Protein AF-0000000068169028 (afdb_homodimer)

Structure (mmCIF, N/CA/C/O backbone):
data_AF-0000000068169028-model_v1
#
loop_
_entity.id
_entity.type
_entity.pdbx_description
1 polymer 'Cytidylate kinase'
#
loop_
_atom_site.group_PDB
_atom_site.id
_atom_site.type_symbol
_atom_site.label_atom_id
_atom_site.label_alt_id
_atom_site.label_comp_id
_atom_site.label_asym_id
_atom_site.label_entity_id
_atom_site.label_seq_id
_atom_site.pdbx_PDB_ins_code
_atom_site.Cartn_x
_atom_site.Cartn_y
_atom_site.Cartn_z
_atom_site.occupancy
_atom_site.B_iso_or_equiv
_atom_site.auth_seq_id
_atom_site.auth_comp_id
_atom_site.auth_asym_id
_atom_site.auth_atom_id
_atom_site.pdbx_PDB_model_num
ATOM 1 N N . MET A 1 1 ? 13.867 -6.129 -17.109 1 93.88 1 MET A N 1
ATOM 2 C CA . MET A 1 1 ? 12.695 -5.684 -16.375 1 93.88 1 MET A CA 1
ATOM 3 C C . MET A 1 1 ? 12.055 -6.844 -15.617 1 93.88 1 MET A C 1
ATOM 5 O O . MET A 1 1 ? 11.82 -7.91 -16.188 1 93.88 1 MET A O 1
ATOM 9 N N . ILE A 1 2 ? 11.922 -6.664 -14.281 1 97.81 2 ILE A N 1
ATOM 10 C CA . ILE A 1 2 ? 11.242 -7.652 -13.445 1 97.81 2 ILE A CA 1
ATOM 11 C C . ILE A 1 2 ? 10.039 -7.012 -12.766 1 97.81 2 ILE A C 1
ATOM 13 O O . ILE A 1 2 ? 10.188 -6.129 -11.914 1 97.81 2 ILE A O 1
ATOM 17 N N . LEU A 1 3 ? 8.859 -7.461 -13.172 1 98.19 3 LEU A N 1
ATOM 18 C CA . LEU A 1 3 ? 7.629 -6.992 -12.539 1 98.19 3 LEU A CA 1
ATOM 19 C C . LEU A 1 3 ? 7.086 -8.031 -11.57 1 98.19 3 LEU A C 1
ATOM 21 O O . LEU A 1 3 ? 6.973 -9.211 -11.914 1 98.19 3 LEU A O 1
ATOM 25 N N . VAL A 1 4 ? 6.785 -7.57 -10.406 1 98.56 4 VAL A N 1
ATOM 26 C CA . VAL A 1 4 ? 6.23 -8.461 -9.391 1 98.56 4 VAL A CA 1
ATOM 27 C C . VAL A 1 4 ? 4.789 -8.07 -9.086 1 98.56 4 VAL A C 1
ATOM 29 O O . VAL A 1 4 ? 4.48 -6.887 -8.938 1 98.56 4 VAL A O 1
ATOM 32 N N . VAL A 1 5 ? 3.916 -9.039 -9.062 1 98.62 5 VAL A N 1
ATOM 33 C CA . VAL A 1 5 ? 2.533 -8.852 -8.641 1 98.62 5 VAL A CA 1
ATOM 34 C C . VAL A 1 5 ? 2.203 -9.82 -7.512 1 98.62 5 VAL A C 1
ATOM 36 O O . VAL A 1 5 ? 2.188 -11.039 -7.719 1 98.62 5 VAL A O 1
ATOM 39 N N . SER A 1 6 ? 2.006 -9.305 -6.344 1 98.06 6 SER A N 1
ATOM 40 C CA . SER A 1 6 ? 1.681 -10.102 -5.164 1 98.06 6 SER A CA 1
ATOM 41 C C . SER A 1 6 ? 0.329 -9.703 -4.582 1 98.06 6 SER A C 1
ATOM 43 O O . SER A 1 6 ? -0.325 -8.789 -5.09 1 98.06 6 SER A O 1
ATOM 45 N N . GLY A 1 7 ? -0.112 -10.43 -3.51 1 97.19 7 GLY A N 1
ATOM 46 C CA . GLY A 1 7 ? -1.395 -10.18 -2.869 1 97.19 7 GLY A CA 1
ATOM 47 C C . GLY A 1 7 ? -2.092 -11.453 -2.426 1 97.19 7 GLY A C 1
ATOM 48 O O . GLY A 1 7 ? -1.66 -12.555 -2.77 1 97.19 7 GLY A O 1
ATOM 49 N N . PRO A 1 8 ? -3.145 -11.289 -1.709 1 96.69 8 PRO A N 1
ATOM 50 C CA . PRO A 1 8 ? -3.883 -12.461 -1.231 1 96.69 8 PRO A CA 1
ATOM 51 C C . PRO A 1 8 ? -4.758 -13.094 -2.314 1 96.69 8 PRO A C 1
ATOM 53 O O . PRO A 1 8 ? -4.93 -12.508 -3.389 1 96.69 8 PRO A O 1
ATOM 56 N N . SER A 1 9 ? -5.234 -14.281 -1.966 1 94.5 9 SER A N 1
ATOM 57 C CA . SER A 1 9 ? -6.121 -14.984 -2.889 1 94.5 9 SER A CA 1
ATOM 58 C C . SER A 1 9 ? -7.383 -14.172 -3.162 1 94.5 9 SER A C 1
ATOM 60 O O . SER A 1 9 ? -7.941 -13.562 -2.252 1 94.5 9 SER A O 1
ATOM 62 N N . GLY A 1 10 ? -7.754 -14.125 -4.371 1 95.56 10 GLY A N 1
ATOM 63 C CA . GLY A 1 10 ? -9 -13.477 -4.734 1 95.56 10 GLY A CA 1
ATOM 64 C C . GLY A 1 10 ? -8.836 -11.992 -5.02 1 95.56 10 GLY A C 1
ATOM 65 O O . GLY A 1 10 ? -9.812 -11.305 -5.316 1 95.56 10 GLY A O 1
ATOM 66 N N . SER A 1 11 ? -7.609 -11.477 -4.996 1 97.12 11 SER A N 1
ATOM 67 C CA . SER A 1 11 ? -7.379 -10.039 -5.172 1 97.12 11 SER A CA 1
ATOM 68 C C . SER A 1 11 ? -7.277 -9.68 -6.648 1 97.12 11 SER A C 1
ATOM 70 O O . SER A 1 11 ? -7.328 -8.5 -7.004 1 97.12 11 SER A O 1
ATOM 72 N N . GLY A 1 12 ? -7.02 -10.633 -7.516 1 95.31 12 GLY A N 1
ATOM 73 C CA . GLY A 1 12 ? -6.926 -10.383 -8.945 1 95.31 12 GLY A CA 1
ATOM 74 C C . GLY A 1 12 ? -5.5 -10.367 -9.461 1 95.31 12 GLY A C 1
ATOM 75 O O . GLY A 1 12 ? -5.25 -9.992 -10.609 1 95.31 12 GLY A O 1
ATOM 76 N N . LYS A 1 13 ? -4.574 -10.789 -8.664 1 96.5 13 LYS A N 1
ATOM 77 C CA . LYS A 1 13 ? -3.168 -10.664 -9.039 1 96.5 13 LYS A CA 1
ATOM 78 C C . LYS A 1 13 ? -2.852 -11.516 -10.266 1 96.5 13 LYS A C 1
ATOM 80 O O . LYS A 1 13 ? -2.119 -11.086 -11.156 1 96.5 13 LYS A O 1
ATOM 85 N N . THR A 1 14 ? -3.4 -12.805 -10.367 1 95.06 14 THR A N 1
ATOM 86 C CA . THR A 1 14 ? -3.109 -13.664 -11.516 1 95.06 14 THR A CA 1
ATOM 87 C C . THR A 1 14 ? -3.643 -13.047 -12.805 1 95.06 14 THR A C 1
ATOM 89 O O . THR A 1 14 ? -2.938 -13 -13.812 1 95.06 14 THR A O 1
ATOM 92 N N . THR A 1 15 ? -4.867 -12.57 -12.797 1 94.38 15 THR A N 1
ATOM 93 C CA . THR A 1 15 ? -5.488 -11.93 -13.953 1 94.38 15 THR A CA 1
ATOM 94 C C . THR A 1 15 ? -4.68 -10.711 -14.398 1 94.38 15 THR A C 1
ATOM 96 O O . THR A 1 15 ? -4.352 -10.578 -15.578 1 94.38 15 THR A O 1
ATOM 99 N N . VAL A 1 16 ? -4.324 -9.883 -13.492 1 97.5 16 VAL A N 1
ATOM 100 C CA . VAL A 1 16 ? -3.598 -8.648 -13.781 1 97.5 16 VAL A CA 1
ATOM 101 C C . VAL A 1 16 ? -2.199 -8.984 -14.289 1 97.5 16 VAL A C 1
ATOM 103 O O . VAL A 1 16 ? -1.739 -8.406 -15.281 1 97.5 16 VAL A O 1
ATOM 106 N N . ALA A 1 17 ? -1.506 -9.914 -13.656 1 98.12 17 ALA A N 1
ATOM 107 C CA . ALA A 1 17 ? -0.147 -10.297 -14.039 1 98.12 17 ALA A CA 1
ATOM 108 C C . ALA A 1 17 ? -0.106 -10.82 -15.469 1 98.12 17 ALA A C 1
ATOM 110 O O . ALA A 1 17 ? 0.782 -10.461 -16.25 1 98.12 17 ALA A O 1
ATOM 111 N N . LYS A 1 18 ? -1.05 -11.656 -15.805 1 97.5 18 LYS A N 1
ATOM 112 C CA . LYS A 1 18 ? -1.136 -12.18 -17.156 1 97.5 18 LYS A CA 1
ATOM 113 C C . LYS A 1 18 ? -1.354 -11.055 -18.172 1 97.5 18 LYS A C 1
ATOM 115 O O . LYS A 1 18 ? -0.709 -11.023 -19.219 1 97.5 18 LYS A O 1
ATOM 120 N N . SER A 1 19 ? -2.262 -10.18 -17.859 1 97.81 19 SER A N 1
ATOM 121 C CA . SER A 1 19 ? -2.551 -9.055 -18.75 1 97.81 19 SER A CA 1
ATOM 122 C C . SER A 1 19 ? -1.316 -8.18 -18.953 1 97.81 19 SER A C 1
ATOM 124 O O . SER A 1 19 ? -1.047 -7.734 -20.062 1 97.81 19 SER A O 1
ATOM 126 N N . LEU A 1 20 ? -0.565 -7.953 -17.906 1 97.69 20 LEU A N 1
ATOM 127 C CA . LEU A 1 20 ? 0.657 -7.164 -18 1 97.69 20 LEU A CA 1
ATOM 128 C C . LEU A 1 20 ? 1.685 -7.855 -18.875 1 97.69 20 LEU A C 1
ATOM 130 O O . LEU A 1 20 ? 2.367 -7.199 -19.672 1 97.69 20 LEU A O 1
ATOM 134 N N . SER A 1 21 ? 1.808 -9.188 -18.656 1 98 21 SER A N 1
ATOM 135 C CA . SER A 1 21 ? 2.727 -9.977 -19.469 1 98 21 SER A CA 1
ATOM 136 C C . SER A 1 21 ? 2.422 -9.812 -20.953 1 98 21 SER A C 1
ATOM 138 O O . SER A 1 21 ? 3.328 -9.578 -21.766 1 98 21 SER A O 1
ATOM 140 N N . VAL A 1 22 ? 1.164 -9.891 -21.328 1 97.62 22 VAL A N 1
ATOM 141 C CA . VAL A 1 22 ? 0.73 -9.773 -22.719 1 97.62 22 VAL A CA 1
ATOM 142 C C . VAL A 1 22 ? 0.97 -8.344 -23.219 1 97.62 22 VAL A C 1
ATOM 144 O O . VAL A 1 22 ? 1.565 -8.148 -24.281 1 97.62 22 VAL A O 1
ATOM 147 N N . LYS A 1 23 ? 0.641 -7.387 -22.484 1 95.44 23 LYS A N 1
ATOM 148 C CA . LYS A 1 23 ? 0.718 -5.977 -22.859 1 95.44 23 LYS A CA 1
ATOM 149 C C . LYS A 1 23 ? 2.162 -5.559 -23.125 1 95.44 23 LYS A C 1
ATOM 151 O O . LYS A 1 23 ? 2.434 -4.816 -24.078 1 95.44 23 LYS A O 1
ATOM 156 N N . TYR A 1 24 ? 3.059 -6.078 -22.344 1 96.19 24 TYR A N 1
ATOM 157 C CA . TYR A 1 24 ? 4.43 -5.586 -22.422 1 96.19 24 TYR A CA 1
ATOM 158 C C . TYR A 1 24 ? 5.348 -6.617 -23.078 1 96.19 24 TYR A C 1
ATOM 160 O O . TYR A 1 24 ? 6.559 -6.402 -23.172 1 96.19 24 TYR A O 1
ATOM 168 N N . GLY A 1 25 ? 4.785 -7.699 -23.5 1 97 25 GLY A N 1
ATOM 169 C CA . GLY A 1 25 ? 5.574 -8.742 -24.141 1 97 25 GLY A CA 1
ATOM 170 C C . GLY A 1 25 ? 6.582 -9.391 -23.203 1 97 25 GLY A C 1
ATOM 171 O O . GLY A 1 25 ? 7.734 -9.594 -23.578 1 97 25 GLY A O 1
ATOM 172 N N . LEU A 1 26 ? 6.219 -9.656 -22 1 98 26 LEU A N 1
ATOM 173 C CA . LEU A 1 26 ? 7.078 -10.242 -20.969 1 98 26 LEU A CA 1
ATOM 174 C C . LEU A 1 26 ? 6.715 -11.711 -20.734 1 98 26 LEU A C 1
ATOM 176 O O . LEU A 1 26 ? 5.562 -12.102 -20.922 1 98 26 LEU A O 1
ATOM 180 N N . ARG A 1 27 ? 7.699 -12.469 -20.266 1 98.31 27 ARG A N 1
ATOM 181 C CA . ARG A 1 27 ? 7.383 -13.812 -19.781 1 98.31 27 ARG A CA 1
ATOM 182 C C . ARG A 1 27 ? 6.508 -13.75 -18.531 1 98.31 27 ARG A C 1
ATOM 184 O O . ARG A 1 27 ? 6.504 -12.742 -17.828 1 98.31 27 ARG A O 1
ATOM 191 N N . PHE A 1 28 ? 5.758 -14.812 -18.484 1 98.38 28 PHE A N 1
ATOM 192 C CA . PHE A 1 28 ? 4.855 -14.875 -17.344 1 98.38 28 PHE A CA 1
ATOM 193 C C . PHE A 1 28 ? 5.18 -16.078 -16.469 1 98.38 28 PHE A C 1
ATOM 195 O O . PHE A 1 28 ? 5.258 -17.219 -16.969 1 98.38 28 PHE A O 1
ATOM 202 N N . VAL A 1 29 ? 5.41 -15.828 -15.141 1 98.06 29 VAL A N 1
ATOM 203 C CA . VAL A 1 29 ? 5.641 -16.875 -14.156 1 98.06 29 VAL A CA 1
ATOM 204 C C . VAL A 1 29 ? 4.68 -16.703 -12.984 1 98.06 29 VAL A C 1
ATOM 206 O O . VAL A 1 29 ? 4.586 -15.625 -12.398 1 98.06 29 VAL A O 1
ATOM 209 N N . SER A 1 30 ? 3.998 -17.766 -12.68 1 97.81 30 SER A N 1
ATOM 210 C CA . SER A 1 30 ? 3.043 -17.734 -11.578 1 97.81 30 SER A CA 1
ATOM 211 C C . SER A 1 30 ? 3.395 -18.781 -10.508 1 97.81 30 SER A C 1
ATOM 213 O O . SER A 1 30 ? 3.238 -19.984 -10.727 1 97.81 30 SER A O 1
ATOM 215 N N . GLY A 1 31 ? 3.854 -18.297 -9.344 1 96.69 31 GLY A N 1
ATOM 216 C CA . GLY A 1 31 ? 4.07 -19.203 -8.234 1 96.69 31 GLY A CA 1
ATOM 217 C C . GLY A 1 31 ? 2.811 -19.938 -7.809 1 96.69 31 GLY A C 1
ATOM 218 O O . GLY A 1 31 ? 2.865 -21.109 -7.422 1 96.69 31 GLY A O 1
ATOM 219 N N . GLY A 1 32 ? 1.666 -19.25 -7.891 1 94.12 32 GLY A N 1
ATOM 220 C CA . GLY A 1 32 ? 0.393 -19.891 -7.59 1 94.12 32 GLY A CA 1
ATOM 221 C C . GLY A 1 32 ? 0.076 -21.062 -8.508 1 94.12 32 GLY A C 1
ATOM 222 O O . GLY A 1 32 ? -0.402 -22.094 -8.055 1 94.12 32 GLY A O 1
ATOM 223 N N . GLN A 1 33 ? 0.324 -20.859 -9.75 1 93.38 33 GLN A N 1
ATOM 224 C CA . GLN A 1 33 ? 0.073 -21.922 -10.711 1 93.38 33 GLN A CA 1
ATOM 225 C C . GLN A 1 33 ? 1.01 -23.109 -10.484 1 93.38 33 GLN A C 1
ATOM 227 O O . GLN A 1 33 ? 0.587 -24.266 -10.555 1 93.38 33 GLN A O 1
ATOM 232 N N . ILE A 1 34 ? 2.23 -22.828 -10.25 1 95.06 34 ILE A N 1
ATOM 233 C CA . ILE A 1 34 ? 3.201 -23.875 -9.977 1 95.06 34 ILE A CA 1
ATOM 234 C C . ILE A 1 34 ? 2.756 -24.688 -8.766 1 95.06 34 ILE A C 1
ATOM 236 O O . ILE A 1 34 ? 2.822 -25.922 -8.773 1 95.06 34 ILE A O 1
ATOM 240 N N . PHE A 1 35 ? 2.328 -24.031 -7.746 1 95.12 35 PHE A N 1
ATOM 241 C CA . PHE A 1 35 ? 1.847 -24.688 -6.531 1 95.12 35 PHE A CA 1
ATOM 242 C C . PHE A 1 35 ? 0.65 -25.578 -6.832 1 95.12 35 PHE A C 1
ATOM 244 O O . PHE A 1 35 ? 0.575 -26.703 -6.348 1 95.12 35 PHE A O 1
ATOM 251 N N . ARG A 1 36 ? -0.276 -25.078 -7.613 1 92.38 36 ARG A N 1
ATOM 252 C CA . ARG A 1 36 ? -1.466 -25.844 -7.984 1 92.38 36 ARG A CA 1
ATOM 253 C C . ARG A 1 36 ? -1.096 -27.062 -8.805 1 92.38 36 ARG A C 1
ATOM 255 O O . ARG A 1 36 ? -1.68 -28.141 -8.625 1 92.38 36 ARG A O 1
ATOM 262 N N . GLU A 1 37 ? -0.204 -26.875 -9.719 1 94.12 37 GLU A N 1
ATOM 263 C CA . GLU A 1 37 ? 0.253 -27.984 -10.531 1 94.12 37 GLU A CA 1
ATOM 264 C C . GLU A 1 37 ? 0.906 -29.062 -9.672 1 94.12 37 GLU A C 1
ATOM 266 O O . GLU A 1 37 ? 0.714 -30.266 -9.914 1 94.12 37 GLU A O 1
ATOM 271 N N . LYS A 1 38 ? 1.642 -28.625 -8.773 1 94.38 38 LYS A N 1
ATOM 272 C CA . LYS A 1 38 ? 2.273 -29.562 -7.859 1 94.38 38 LYS A CA 1
ATOM 273 C C . LYS A 1 38 ? 1.229 -30.328 -7.055 1 94.38 38 LYS A C 1
ATOM 275 O O . LYS A 1 38 ? 1.339 -31.547 -6.891 1 94.38 38 LYS A O 1
ATOM 280 N N . ALA A 1 39 ? 0.279 -29.609 -6.508 1 94.88 39 ALA A N 1
ATOM 281 C CA . ALA A 1 39 ? -0.811 -30.25 -5.781 1 94.88 39 ALA A CA 1
ATOM 282 C C . ALA A 1 39 ? -1.477 -31.328 -6.633 1 94.88 39 ALA A C 1
ATOM 284 O O . ALA A 1 39 ? -1.687 -32.469 -6.172 1 94.88 39 ALA A O 1
ATOM 285 N N . SER A 1 40 ? -1.766 -30.984 -7.867 1 94.81 40 SER A N 1
ATOM 286 C CA . SER A 1 40 ? -2.404 -31.922 -8.797 1 94.81 40 SER A CA 1
ATOM 287 C C . SER A 1 40 ? -1.526 -33.125 -9.055 1 94.81 40 SER A C 1
ATOM 289 O O . SER A 1 40 ? -2.01 -34.281 -9.047 1 94.81 40 SER A O 1
ATOM 291 N N . SER A 1 41 ? -0.286 -32.938 -9.297 1 95.19 41 SER A N 1
ATOM 292 C CA . SER A 1 41 ? 0.645 -34 -9.602 1 95.19 41 SER A CA 1
ATOM 293 C C . SER A 1 41 ? 0.772 -34.969 -8.438 1 95.19 41 SER A C 1
ATOM 295 O O . SER A 1 41 ? 1.041 -36.156 -8.633 1 95.19 41 SER A O 1
ATOM 297 N N . MET A 1 42 ? 0.517 -34.5 -7.246 1 94.56 42 MET A N 1
ATOM 298 C CA . MET A 1 42 ? 0.625 -35.312 -6.043 1 94.56 42 MET A CA 1
ATOM 299 C C . MET A 1 42 ? -0.73 -35.906 -5.66 1 94.56 42 MET A C 1
ATOM 301 O O . MET A 1 42 ? -0.848 -36.594 -4.648 1 94.56 42 MET A O 1
ATOM 305 N N . GLY A 1 43 ? -1.702 -35.562 -6.391 1 94.94 43 GLY A N 1
ATOM 306 C CA . GLY A 1 43 ? -3.049 -36.031 -6.125 1 94.94 43 GLY A CA 1
ATOM 307 C C . GLY A 1 43 ? -3.67 -35.406 -4.887 1 94.94 43 GLY A C 1
ATOM 308 O O . GLY A 1 43 ? -4.461 -36.062 -4.195 1 94.94 43 GLY A O 1
ATOM 309 N N . MET A 1 44 ? -3.264 -34.25 -4.555 1 95 44 MET A N 1
ATOM 310 C CA . MET A 1 44 ? -3.758 -33.531 -3.381 1 95 44 MET A CA 1
ATOM 311 C C . MET A 1 44 ? -4.562 -32.312 -3.787 1 95 44 MET A C 1
ATOM 313 O O . MET A 1 44 ? -4.375 -31.766 -4.883 1 95 44 MET A O 1
ATOM 317 N N . ASP A 1 45 ? -5.488 -31.984 -2.875 1 93.06 45 ASP A N 1
ATOM 318 C CA . ASP A 1 45 ? -6.109 -30.672 -3.082 1 93.06 45 ASP A CA 1
ATOM 319 C C . ASP A 1 45 ? -5.23 -29.562 -2.537 1 93.06 45 ASP A C 1
ATOM 321 O O . ASP A 1 45 ? -4.234 -29.812 -1.857 1 93.06 45 ASP A O 1
ATOM 325 N N . LEU A 1 46 ? -5.609 -28.359 -2.861 1 92.25 46 LEU A N 1
ATOM 326 C CA . LEU A 1 46 ? -4.809 -27.188 -2.547 1 92.25 46 LEU A CA 1
ATOM 327 C C . LEU A 1 46 ? -4.613 -27.047 -1.04 1 92.25 46 LEU A C 1
ATOM 329 O O . LEU A 1 46 ? -3.508 -26.75 -0.578 1 92.25 46 LEU A O 1
ATOM 333 N N . LEU A 1 47 ? -5.613 -27.188 -0.272 1 93.56 47 LEU A N 1
ATOM 334 C CA . LEU A 1 47 ? -5.547 -27.047 1.178 1 93.56 47 LEU A CA 1
ATOM 335 C C . LEU A 1 47 ? -4.617 -28.094 1.789 1 93.56 47 LEU A C 1
ATOM 337 O O . LEU A 1 47 ? -3.838 -27.781 2.693 1 93.56 47 LEU A O 1
ATOM 341 N N . SER A 1 48 ? -4.766 -29.297 1.308 1 95.88 48 SER A N 1
ATOM 342 C CA . SER A 1 48 ? -3.914 -30.375 1.804 1 95.88 48 SER A CA 1
ATOM 343 C C . SER A 1 48 ? -2.443 -30.094 1.528 1 95.88 48 SER A C 1
ATOM 345 O O . SER A 1 48 ? -1.589 -30.312 2.389 1 95.88 48 SER A O 1
ATOM 347 N N . LEU A 1 49 ? -2.17 -29.641 0.349 1 96.25 49 LEU A N 1
ATOM 348 C CA . LEU A 1 49 ? -0.78 -29.328 0.036 1 96.25 49 LEU A CA 1
ATOM 349 C C . LEU A 1 49 ? -0.266 -28.188 0.913 1 96.25 49 LEU A C 1
ATOM 351 O O . LEU A 1 49 ? 0.899 -28.188 1.314 1 96.25 49 LEU A O 1
ATOM 355 N N . ASN A 1 50 ? -1.059 -27.188 1.145 1 95.75 50 ASN A N 1
ATOM 356 C CA . ASN A 1 50 ? -0.68 -26.094 2.043 1 95.75 50 ASN A CA 1
ATOM 357 C C . ASN A 1 50 ? -0.287 -26.625 3.422 1 95.75 50 ASN A C 1
ATOM 359 O O . ASN A 1 50 ? 0.723 -26.203 3.986 1 95.75 50 ASN A O 1
ATOM 363 N N . LYS A 1 51 ? -1.044 -27.516 3.873 1 95.94 51 LYS A N 1
ATOM 364 C CA . LYS A 1 51 ? -0.762 -28.094 5.184 1 95.94 51 LYS A CA 1
ATOM 365 C C . LYS A 1 51 ? 0.547 -28.875 5.164 1 95.94 51 LYS A C 1
ATOM 367 O O . LYS A 1 51 ? 1.323 -28.828 6.121 1 95.94 51 LYS A O 1
ATOM 372 N N . GLU A 1 52 ? 0.715 -29.594 4.129 1 96.56 52 GLU A N 1
ATOM 373 C CA . GLU A 1 52 ? 1.972 -30.312 3.977 1 96.56 52 GLU A CA 1
ATOM 374 C C . GLU A 1 52 ? 3.16 -29.359 3.922 1 96.56 52 GLU A C 1
ATOM 376 O O . GLU A 1 52 ? 4.223 -29.656 4.469 1 96.56 52 GLU A O 1
ATOM 381 N N . ALA A 1 53 ? 2.979 -28.266 3.246 1 96.44 53 ALA A N 1
ATOM 382 C CA . ALA A 1 53 ? 4.035 -27.281 3.078 1 96.44 53 ALA A CA 1
ATOM 383 C C . ALA A 1 53 ? 4.414 -26.656 4.414 1 96.44 53 ALA A C 1
ATOM 385 O O . ALA A 1 53 ? 5.52 -26.125 4.57 1 96.44 53 ALA A O 1
ATOM 386 N N . GLU A 1 54 ? 3.523 -26.641 5.371 1 97 54 GLU A N 1
ATOM 387 C CA . GLU A 1 54 ? 3.832 -26.156 6.715 1 97 54 GLU A CA 1
ATOM 388 C C . GLU A 1 54 ? 4.91 -27 7.375 1 97 54 GLU A C 1
ATOM 390 O O . GLU A 1 54 ? 5.676 -26.5 8.203 1 97 54 GLU A O 1
ATOM 395 N N . LYS A 1 55 ? 4.938 -28.234 6.953 1 96.62 55 LYS A N 1
ATOM 396 C CA . LYS A 1 55 ? 5.84 -29.203 7.586 1 96.62 55 LYS A CA 1
ATOM 397 C C . LYS A 1 55 ? 7.102 -29.406 6.754 1 96.62 55 LYS A C 1
ATOM 399 O O . LYS A 1 55 ? 8.141 -29.812 7.281 1 96.62 55 LYS A O 1
ATOM 404 N N . ASP A 1 56 ? 7.008 -29.188 5.52 1 96.5 56 ASP A N 1
ATOM 405 C CA . ASP A 1 56 ? 8.094 -29.469 4.586 1 96.5 56 ASP A CA 1
ATOM 406 C C . ASP A 1 56 ? 8.438 -28.234 3.76 1 96.5 56 ASP A C 1
ATOM 408 O O . ASP A 1 56 ? 7.816 -27.984 2.723 1 96.5 56 ASP A O 1
ATOM 412 N N . PHE A 1 57 ? 9.492 -27.625 4.055 1 96.75 57 PHE A N 1
ATOM 413 C CA . PHE A 1 57 ? 9.914 -26.391 3.404 1 96.75 57 PHE A CA 1
ATOM 414 C C . PHE A 1 57 ? 10.305 -26.656 1.955 1 96.75 57 PHE A C 1
ATOM 416 O O . PHE A 1 57 ? 10.312 -25.734 1.134 1 96.75 57 PHE A O 1
ATOM 423 N N . ASP A 1 58 ? 10.641 -27.812 1.621 1 95.81 58 ASP A N 1
ATOM 424 C CA . ASP A 1 58 ? 11.086 -28.141 0.274 1 95.81 58 ASP A CA 1
ATOM 425 C C . ASP A 1 58 ? 10.016 -27.812 -0.761 1 95.81 58 ASP A C 1
ATOM 427 O O . ASP A 1 58 ? 10.328 -27.484 -1.905 1 95.81 58 ASP A O 1
ATOM 431 N N . ILE A 1 59 ? 8.812 -27.891 -0.372 1 94.56 59 ILE A N 1
ATOM 432 C CA . ILE A 1 59 ? 7.707 -27.594 -1.273 1 94.56 59 ILE A CA 1
ATOM 433 C C . ILE A 1 59 ? 7.77 -26.125 -1.712 1 94.56 59 ILE A C 1
ATOM 435 O O . ILE A 1 59 ? 7.703 -25.828 -2.906 1 94.56 59 ILE A O 1
ATOM 439 N N . ASP A 1 60 ? 7.957 -25.219 -0.758 1 96.31 60 ASP A N 1
ATOM 440 C CA . ASP A 1 60 ? 8.062 -23.797 -1.075 1 96.31 60 ASP A CA 1
ATOM 441 C C . ASP A 1 60 ? 9.398 -23.484 -1.756 1 96.31 60 ASP A C 1
ATOM 443 O O . ASP A 1 60 ? 9.461 -22.641 -2.646 1 96.31 60 ASP A O 1
ATOM 447 N N . LYS A 1 61 ? 10.383 -24.172 -1.354 1 96.38 61 LYS A N 1
ATOM 448 C CA . LYS A 1 61 ? 11.734 -23.953 -1.867 1 96.38 61 LYS A CA 1
ATOM 449 C C . LYS A 1 61 ? 11.789 -24.172 -3.377 1 96.38 61 LYS A C 1
ATOM 451 O O . LYS A 1 61 ? 12.492 -23.453 -4.086 1 96.38 61 LYS A O 1
ATOM 456 N N . VAL A 1 62 ? 11.188 -25.156 -3.848 1 94.38 62 VAL A N 1
ATOM 457 C CA . VAL A 1 62 ? 11.164 -25.453 -5.277 1 94.38 62 VAL A CA 1
ATOM 458 C C . VAL A 1 62 ? 10.531 -24.297 -6.039 1 94.38 62 VAL A C 1
ATOM 460 O O . VAL A 1 62 ? 11.031 -23.891 -7.094 1 94.38 62 VAL A O 1
ATOM 463 N N . ILE A 1 63 ? 9.469 -23.781 -5.523 1 95.31 63 ILE A N 1
ATOM 464 C CA . ILE A 1 63 ? 8.781 -22.656 -6.148 1 95.31 63 ILE A CA 1
ATOM 465 C C . ILE A 1 63 ? 9.672 -21.422 -6.121 1 95.31 63 ILE A C 1
ATOM 467 O O . ILE A 1 63 ? 9.828 -20.734 -7.133 1 95.31 63 ILE A O 1
ATOM 471 N N . ASP A 1 64 ? 10.312 -21.156 -4.953 1 96.94 64 ASP A N 1
ATOM 472 C CA . ASP A 1 64 ? 11.234 -20.047 -4.809 1 96.94 64 ASP A CA 1
ATOM 473 C C . ASP A 1 64 ? 12.352 -20.109 -5.844 1 96.94 64 ASP A C 1
ATOM 475 O O . ASP A 1 64 ? 12.695 -19.109 -6.465 1 96.94 64 ASP A O 1
ATOM 479 N N . LYS A 1 65 ? 12.875 -21.281 -5.977 1 96.75 65 LYS A N 1
ATOM 480 C CA . LYS A 1 65 ? 13.969 -21.469 -6.922 1 96.75 65 LYS A CA 1
ATOM 481 C C . LYS A 1 65 ? 13.531 -21.141 -8.344 1 96.75 65 LYS A C 1
ATOM 483 O O . LYS A 1 65 ? 14.273 -20.5 -9.102 1 96.75 65 LYS A O 1
ATOM 488 N N . GLU A 1 66 ? 12.375 -21.578 -8.68 1 95.88 66 GLU A N 1
ATOM 489 C CA . GLU A 1 66 ? 11.852 -21.281 -10.008 1 95.88 66 GLU A CA 1
ATOM 490 C C . GLU A 1 66 ? 11.68 -19.781 -10.203 1 95.88 66 GLU A C 1
ATOM 492 O O . GLU A 1 66 ? 12.07 -19.234 -11.234 1 95.88 66 GLU A O 1
ATOM 497 N N . ILE A 1 67 ? 11.133 -19.109 -9.242 1 96.94 67 ILE A N 1
ATOM 498 C CA . ILE A 1 67 ? 10.922 -17.672 -9.289 1 96.94 67 ILE A CA 1
ATOM 499 C C . ILE A 1 67 ? 12.258 -16.953 -9.469 1 96.94 67 ILE A C 1
ATOM 501 O O . ILE A 1 67 ? 12.406 -16.109 -10.359 1 96.94 67 ILE A O 1
ATOM 505 N N . LEU A 1 68 ? 13.227 -17.344 -8.672 1 97.38 68 LEU A N 1
ATOM 506 C CA . LEU A 1 68 ? 14.531 -16.703 -8.703 1 97.38 68 LEU A CA 1
ATOM 507 C C . LEU A 1 68 ? 15.219 -16.938 -10.047 1 97.38 68 LEU A C 1
ATOM 509 O O . LEU A 1 68 ? 15.805 -16.016 -10.617 1 97.38 68 LEU A O 1
ATOM 513 N N . ASN A 1 69 ? 15.109 -18.172 -10.531 1 97.25 69 ASN A N 1
ATOM 514 C CA . ASN A 1 69 ? 15.711 -18.5 -11.812 1 97.25 69 ASN A CA 1
ATOM 515 C C . ASN A 1 69 ? 15.102 -17.672 -12.945 1 97.25 69 ASN A C 1
ATOM 517 O O . ASN A 1 69 ? 15.82 -17.172 -13.812 1 97.25 69 ASN A O 1
ATOM 521 N N . GLN A 1 70 ? 13.82 -17.578 -12.922 1 97.06 70 GLN A N 1
ATOM 522 C CA . GLN A 1 70 ? 13.125 -16.828 -13.961 1 97.06 70 GLN A CA 1
ATOM 523 C C . GLN A 1 70 ? 13.43 -15.328 -13.859 1 97.06 70 GLN A C 1
ATOM 525 O O . GLN A 1 70 ? 13.586 -14.648 -14.875 1 97.06 70 GLN A O 1
ATOM 530 N N . ALA A 1 71 ? 13.508 -14.805 -12.664 1 97.5 71 ALA A N 1
ATOM 531 C CA . ALA A 1 71 ? 13.836 -13.398 -12.445 1 97.5 71 ALA A CA 1
ATOM 532 C C . ALA A 1 71 ? 15.227 -13.062 -12.984 1 97.5 71 ALA A C 1
ATOM 534 O O . ALA A 1 71 ? 15.438 -11.984 -13.547 1 97.5 71 ALA A O 1
ATOM 535 N N . LYS A 1 72 ? 16.141 -13.977 -12.844 1 96.81 72 LYS A N 1
ATOM 536 C CA . LYS A 1 72 ? 17.516 -13.781 -13.289 1 96.81 72 LYS A CA 1
ATOM 537 C C . LYS A 1 72 ? 17.562 -13.539 -14.797 1 96.81 72 LYS A C 1
ATOM 539 O O . LYS A 1 72 ? 18.453 -12.828 -15.289 1 96.81 72 LYS A O 1
ATOM 544 N N . MET A 1 73 ? 16.609 -14.094 -15.469 1 97 73 MET A N 1
ATOM 545 C CA . MET A 1 73 ? 16.578 -13.969 -16.922 1 97 73 MET A CA 1
ATOM 546 C C . MET A 1 73 ? 15.93 -12.656 -17.344 1 97 73 MET A C 1
ATOM 548 O O . MET A 1 73 ? 15.906 -12.328 -18.531 1 97 73 MET A O 1
ATOM 552 N N . SER A 1 74 ? 15.367 -11.922 -16.562 1 96.25 74 SER A N 1
ATOM 553 C CA . SER A 1 74 ? 14.742 -10.625 -16.781 1 96.25 74 SER A CA 1
ATOM 554 C C . SER A 1 74 ? 13.57 -10.727 -17.75 1 96.25 74 SER A C 1
ATOM 556 O O . SER A 1 74 ? 13.133 -11.828 -18.094 1 96.25 74 SER A O 1
ATOM 558 N N . ASN A 1 75 ? 12.961 -9.555 -18 1 97.62 75 ASN A N 1
ATOM 559 C CA . ASN A 1 75 ? 11.82 -9.445 -18.906 1 97.62 75 ASN A CA 1
ATOM 560 C C . ASN A 1 75 ? 10.742 -10.477 -18.562 1 97.62 75 ASN A C 1
ATOM 562 O O . ASN A 1 75 ? 10.352 -11.273 -19.406 1 97.62 75 ASN A O 1
ATOM 566 N N . VAL A 1 76 ? 10.266 -10.312 -17.312 1 98.56 76 VAL A N 1
ATOM 567 C CA . VAL A 1 76 ? 9.344 -11.305 -16.781 1 98.56 76 VAL A CA 1
ATOM 568 C C . VAL A 1 76 ? 8.367 -10.625 -15.812 1 98.56 76 VAL A C 1
ATOM 570 O O . VAL A 1 76 ? 8.727 -9.656 -15.133 1 98.56 76 VAL A O 1
ATOM 573 N N . VAL A 1 77 ? 7.145 -11.031 -15.812 1 98.69 77 VAL A N 1
ATOM 574 C CA . VAL A 1 77 ? 6.172 -10.758 -14.766 1 98.69 77 VAL A CA 1
ATOM 575 C C . VAL A 1 77 ? 6.039 -11.977 -13.852 1 98.69 77 VAL A C 1
ATOM 577 O O . VAL A 1 77 ? 5.754 -13.078 -14.312 1 98.69 77 VAL A O 1
ATOM 580 N N . ILE A 1 78 ? 6.254 -11.766 -12.578 1 98.69 78 ILE A N 1
ATOM 581 C CA . ILE A 1 78 ? 6.195 -12.852 -11.602 1 98.69 78 ILE A CA 1
ATOM 582 C C . ILE A 1 78 ? 5.031 -12.617 -10.641 1 98.69 78 ILE A C 1
ATOM 584 O O . ILE A 1 78 ? 4.961 -11.578 -9.984 1 98.69 78 ILE A O 1
ATOM 588 N N . GLU A 1 79 ? 4.109 -13.531 -10.625 1 98.5 79 GLU A N 1
ATOM 589 C CA . GLU A 1 79 ? 2.971 -13.5 -9.711 1 98.5 79 GLU A CA 1
ATOM 590 C C . GLU A 1 79 ? 3.123 -14.547 -8.609 1 98.5 79 GLU A C 1
ATOM 592 O O . GLU A 1 79 ? 3.34 -15.727 -8.891 1 98.5 79 GLU A O 1
ATOM 597 N N . SER A 1 80 ? 3.1 -14.133 -7.387 1 97.25 80 SER A N 1
ATOM 598 C CA . SER A 1 80 ? 3.131 -15 -6.215 1 97.25 80 SER A CA 1
ATOM 599 C C . SER A 1 80 ? 2.84 -14.219 -4.938 1 97.25 80 SER A C 1
ATOM 601 O O . SER A 1 80 ? 3.074 -13.008 -4.879 1 97.25 80 SER A O 1
ATOM 603 N N . HIS A 1 81 ? 2.355 -14.977 -3.904 1 95.94 81 HIS A N 1
ATOM 604 C CA . HIS A 1 81 ? 2.084 -14.336 -2.625 1 95.94 81 HIS A CA 1
ATOM 605 C C . HIS A 1 81 ? 3.354 -13.742 -2.025 1 95.94 81 HIS A C 1
ATOM 607 O O . HIS A 1 81 ? 3.32 -12.664 -1.433 1 95.94 81 HIS A O 1
ATOM 613 N N . ILE A 1 82 ? 4.453 -14.391 -2.242 1 95.75 82 ILE A N 1
ATOM 614 C CA . ILE A 1 82 ? 5.648 -14.023 -1.487 1 95.75 82 ILE A CA 1
ATOM 615 C C . ILE A 1 82 ? 6.656 -13.352 -2.412 1 95.75 82 ILE A C 1
ATOM 617 O O . ILE A 1 82 ? 7.73 -12.938 -1.971 1 95.75 82 ILE A O 1
ATOM 621 N N . ALA A 1 83 ? 6.379 -13.18 -3.643 1 96.88 83 ALA A N 1
ATOM 622 C CA . ALA A 1 83 ? 7.352 -12.742 -4.637 1 96.88 83 ALA A CA 1
ATOM 623 C C . ALA A 1 83 ? 7.902 -11.359 -4.297 1 96.88 83 ALA A C 1
ATOM 625 O O . ALA A 1 83 ? 9.086 -11.078 -4.52 1 96.88 83 ALA A O 1
ATOM 626 N N . GLY A 1 84 ? 7.043 -10.5 -3.76 1 96.62 84 GLY A N 1
ATOM 627 C CA . GLY A 1 84 ? 7.5 -9.164 -3.385 1 96.62 84 GLY A CA 1
ATOM 628 C C . GLY A 1 84 ? 8.641 -9.188 -2.385 1 96.62 84 GLY A C 1
ATOM 629 O O . GLY A 1 84 ? 9.5 -8.305 -2.398 1 96.62 84 GLY A O 1
ATOM 630 N N . TRP A 1 85 ? 8.68 -10.125 -1.546 1 96.44 85 TRP A N 1
ATOM 631 C CA . TRP A 1 85 ? 9.695 -10.242 -0.509 1 96.44 85 TRP A CA 1
ATOM 632 C C . TRP A 1 85 ? 10.93 -10.969 -1.035 1 96.44 85 TRP A C 1
ATOM 634 O O . TRP A 1 85 ? 12.062 -10.547 -0.793 1 96.44 85 TRP A O 1
ATOM 644 N N . ILE A 1 86 ? 10.648 -12.008 -1.822 1 95.62 86 ILE A N 1
ATOM 645 C CA . ILE A 1 86 ? 11.727 -12.812 -2.375 1 95.62 86 ILE A CA 1
ATOM 646 C C . ILE A 1 86 ? 12.57 -11.961 -3.324 1 95.62 86 ILE A C 1
ATOM 648 O O . ILE A 1 86 ? 13.797 -12.125 -3.391 1 95.62 86 ILE A O 1
ATOM 652 N N . LEU A 1 87 ? 11.961 -11.062 -3.969 1 97.44 87 LEU A N 1
ATOM 653 C CA . LEU A 1 87 ? 12.633 -10.289 -5.004 1 97.44 87 LEU A CA 1
ATOM 654 C C . LEU A 1 87 ? 12.828 -8.844 -4.566 1 97.44 87 LEU A C 1
ATOM 656 O O . LEU A 1 87 ? 13.031 -7.961 -5.398 1 97.44 87 LEU A O 1
ATOM 660 N N . ALA A 1 88 ? 12.734 -8.672 -3.258 1 95.12 88 ALA A N 1
ATOM 661 C CA . ALA A 1 88 ? 12.977 -7.332 -2.723 1 95.12 88 ALA A CA 1
ATOM 662 C C . ALA A 1 88 ? 14.344 -6.812 -3.135 1 95.12 88 ALA A C 1
ATOM 664 O O . ALA A 1 88 ? 15.359 -7.496 -2.957 1 95.12 88 ALA A O 1
ATOM 665 N N . GLY A 1 89 ? 14.406 -5.625 -3.736 1 93.62 89 GLY A N 1
ATOM 666 C CA . GLY A 1 89 ? 15.664 -5.039 -4.16 1 93.62 89 GLY A CA 1
ATOM 667 C C . GLY A 1 89 ? 16.062 -5.441 -5.566 1 93.62 89 GLY A C 1
ATOM 668 O O . GLY A 1 89 ? 16.984 -4.855 -6.148 1 93.62 89 GLY A O 1
ATOM 669 N N . GLU A 1 90 ? 15.383 -6.492 -6.113 1 96 90 GLU A N 1
ATOM 670 C CA . GLU A 1 90 ? 15.727 -6.988 -7.441 1 96 90 GLU A CA 1
ATOM 671 C C . GLU A 1 90 ? 14.656 -6.625 -8.461 1 96 90 GLU A C 1
ATOM 673 O O . GLU A 1 90 ? 14.945 -6.488 -9.656 1 96 90 GLU A O 1
ATOM 678 N N . SER A 1 91 ? 13.461 -6.496 -8.008 1 97.12 91 SER A N 1
ATOM 679 C CA . SER A 1 91 ? 12.367 -6.188 -8.922 1 97.12 91 SER A CA 1
ATOM 680 C C . SER A 1 91 ? 12.453 -4.75 -9.422 1 97.12 91 SER A C 1
ATOM 682 O O . SER A 1 91 ? 12.953 -3.869 -8.711 1 97.12 91 SER A O 1
ATOM 684 N N . THR A 1 92 ? 12.062 -4.574 -10.648 1 96.25 92 THR A N 1
ATOM 685 C CA . THR A 1 92 ? 11.938 -3.229 -11.195 1 96.25 92 THR A CA 1
ATOM 686 C C . THR A 1 92 ? 10.773 -2.486 -10.555 1 96.25 92 THR A C 1
ATOM 688 O O . THR A 1 92 ? 10.914 -1.34 -10.125 1 96.25 92 THR A O 1
ATOM 691 N N . VAL A 1 93 ? 9.664 -3.072 -10.508 1 97.38 93 VAL A N 1
ATOM 692 C CA . VAL A 1 93 ? 8.461 -2.578 -9.844 1 97.38 93 VAL A CA 1
ATOM 693 C C . VAL A 1 93 ? 7.758 -3.729 -9.133 1 97.38 93 VAL A C 1
ATOM 695 O O . VAL A 1 93 ? 7.621 -4.82 -9.688 1 97.38 93 VAL A O 1
ATOM 698 N N . SER A 1 94 ? 7.402 -3.539 -7.949 1 98.12 94 SER A N 1
ATOM 699 C CA . SER A 1 94 ? 6.629 -4.5 -7.172 1 98.12 94 SER A CA 1
ATOM 700 C C . SER A 1 94 ? 5.242 -3.963 -6.848 1 98.12 94 SER A C 1
ATOM 702 O O . SER A 1 94 ? 5.105 -2.861 -6.309 1 98.12 94 SER A O 1
ATOM 704 N N . ILE A 1 95 ? 4.211 -4.73 -7.184 1 98.62 95 ILE A N 1
ATOM 705 C CA . ILE A 1 95 ? 2.812 -4.34 -7.031 1 98.62 95 ILE A CA 1
ATOM 706 C C . ILE A 1 95 ? 2.104 -5.316 -6.094 1 98.62 95 ILE A C 1
ATOM 708 O O . ILE A 1 95 ? 2.305 -6.527 -6.18 1 98.62 95 ILE A O 1
ATOM 712 N N . TYR A 1 96 ? 1.334 -4.734 -5.188 1 98.69 96 TYR A N 1
ATOM 713 C CA . TYR A 1 96 ? 0.489 -5.535 -4.309 1 98.69 96 TYR A CA 1
ATOM 714 C C . TYR A 1 96 ? -0.986 -5.234 -4.543 1 98.69 96 TYR A C 1
ATOM 716 O O . TYR A 1 96 ? -1.409 -4.078 -4.457 1 98.69 96 TYR A O 1
ATOM 724 N N . LEU A 1 97 ? -1.724 -6.262 -4.891 1 98.56 97 LEU A N 1
ATOM 725 C CA . LEU A 1 97 ? -3.166 -6.125 -5.066 1 98.56 97 LEU A CA 1
ATOM 726 C C . LEU A 1 97 ? -3.918 -6.738 -3.891 1 98.56 97 LEU A C 1
ATOM 728 O O . LEU A 1 97 ? -3.551 -7.809 -3.404 1 98.56 97 LEU A O 1
ATOM 732 N N . TRP A 1 98 ? -4.961 -5.988 -3.449 1 98.06 98 TRP A N 1
ATOM 733 C CA . TRP A 1 98 ? -5.777 -6.551 -2.383 1 98.06 98 TRP A CA 1
ATOM 734 C C . TRP A 1 98 ? -7.242 -6.164 -2.559 1 98.06 98 TRP A C 1
ATOM 736 O O . TRP A 1 98 ? -7.586 -5.398 -3.461 1 98.06 98 TRP A O 1
ATOM 746 N N . ALA A 1 99 ? -8.117 -6.789 -1.781 1 97.69 99 ALA A N 1
ATOM 747 C CA . ALA A 1 99 ? -9.547 -6.504 -1.662 1 97.69 99 ALA A CA 1
ATOM 748 C C . ALA A 1 99 ? -10.094 -7.004 -0.329 1 97.69 99 ALA A C 1
ATOM 750 O O . ALA A 1 99 ? -9.508 -7.883 0.302 1 97.69 99 ALA A O 1
ATOM 751 N N . PRO A 1 100 ? -11.211 -6.406 0.124 1 96.94 100 PRO A N 1
ATOM 752 C CA . PRO A 1 100 ? -11.836 -6.922 1.342 1 96.94 100 PRO A CA 1
ATOM 753 C C . PRO A 1 100 ? -12.164 -8.414 1.249 1 96.94 100 PRO A C 1
ATOM 755 O O . PRO A 1 100 ? -12.492 -8.906 0.168 1 96.94 100 PRO A O 1
ATOM 758 N N . LEU A 1 101 ? -12.086 -9.031 2.393 1 97.5 101 LEU A N 1
ATOM 759 C CA . LEU A 1 101 ? -12.266 -10.477 2.477 1 97.5 101 LEU A CA 1
ATOM 760 C C . LEU A 1 101 ? -13.594 -10.898 1.846 1 97.5 101 LEU A C 1
ATOM 762 O O . LEU A 1 101 ? -13.641 -11.875 1.098 1 97.5 101 LEU A O 1
ATOM 766 N N . ASP A 1 102 ? -14.617 -10.164 2.127 1 98.06 102 ASP A N 1
ATOM 767 C CA . ASP A 1 102 ? -15.938 -10.492 1.603 1 98.06 102 ASP A CA 1
ATOM 768 C C . ASP A 1 102 ? -15.938 -10.484 0.076 1 98.06 102 ASP A C 1
ATOM 770 O O . ASP A 1 102 ? -16.516 -11.375 -0.551 1 98.06 102 ASP A O 1
ATOM 774 N N . GLU A 1 103 ? -15.312 -9.484 -0.498 1 97.75 103 GLU A N 1
ATOM 775 C CA . GLU A 1 103 ? -15.219 -9.391 -1.951 1 97.75 103 GLU A CA 1
ATOM 776 C C . GLU A 1 103 ? -14.398 -10.539 -2.529 1 97.75 103 GLU A C 1
ATOM 778 O O . GLU A 1 103 ? -14.781 -11.133 -3.541 1 97.75 103 GLU A O 1
ATOM 783 N N . ARG A 1 104 ? -13.344 -10.859 -1.947 1 98.19 104 ARG A N 1
ATOM 784 C CA . ARG A 1 104 ? -12.492 -11.953 -2.404 1 98.19 104 ARG A CA 1
ATOM 785 C C . ARG A 1 104 ? -13.219 -13.289 -2.32 1 98.19 104 ARG A C 1
ATOM 787 O O . ARG A 1 104 ? -13.117 -14.109 -3.232 1 98.19 104 ARG A O 1
ATOM 794 N N . ALA A 1 105 ? -13.906 -13.461 -1.246 1 98.56 105 ALA A N 1
ATOM 795 C CA . ALA A 1 105 ? -14.688 -14.688 -1.091 1 98.56 105 ALA A CA 1
ATOM 796 C C . ALA A 1 105 ? -15.734 -14.812 -2.193 1 98.56 105 ALA A C 1
ATOM 798 O O . ALA A 1 105 ? -15.938 -15.898 -2.746 1 98.56 105 ALA A O 1
ATOM 799 N N . ARG A 1 106 ? -16.391 -13.734 -2.525 1 98.38 106 ARG A N 1
ATOM 800 C CA . ARG A 1 106 ? -17.391 -13.742 -3.596 1 98.38 106 ARG A CA 1
ATOM 801 C C . ARG A 1 106 ? -16.75 -14.094 -4.934 1 98.38 106 ARG A C 1
ATOM 803 O O . ARG A 1 106 ? -17.297 -14.883 -5.703 1 98.38 106 ARG A O 1
ATOM 810 N N . ARG A 1 107 ? -15.625 -13.523 -5.215 1 97.5 107 ARG A N 1
ATOM 811 C CA . ARG A 1 107 ? -14.914 -13.797 -6.461 1 97.5 107 ARG A CA 1
ATOM 812 C C . ARG A 1 107 ? -14.531 -15.266 -6.566 1 97.5 107 ARG A C 1
ATOM 814 O O . ARG A 1 107 ? -14.734 -15.898 -7.609 1 97.5 107 ARG A O 1
ATOM 821 N N . ILE A 1 108 ? -14.016 -15.805 -5.504 1 96.62 108 ILE A N 1
ATOM 822 C CA . ILE A 1 108 ? -13.555 -17.188 -5.488 1 96.62 108 ILE A CA 1
ATOM 823 C C . ILE A 1 108 ? -14.758 -18.125 -5.578 1 96.62 108 ILE A C 1
ATOM 825 O O . ILE A 1 108 ? -14.703 -19.141 -6.281 1 96.62 108 ILE A O 1
ATOM 829 N N . SER A 1 109 ? -15.797 -17.797 -4.828 1 98.31 109 SER A N 1
ATOM 830 C CA . SER A 1 109 ? -17.031 -18.578 -4.902 1 98.31 109 SER A CA 1
ATOM 831 C C . SER A 1 109 ? -17.516 -18.703 -6.34 1 98.31 109 SER A C 1
ATOM 833 O O . SER A 1 109 ? -17.812 -19.812 -6.805 1 98.31 109 SER A O 1
ATOM 835 N N . LYS A 1 110 ? -17.562 -17.625 -7.02 1 97.62 110 LYS A N 1
ATOM 836 C CA . LYS A 1 110 ? -18.016 -17.594 -8.406 1 97.62 110 LYS A CA 1
ATOM 837 C C . LYS A 1 110 ? -17.047 -18.344 -9.32 1 97.62 110 LYS A C 1
ATOM 839 O O . LYS A 1 110 ? -17.469 -19.156 -10.148 1 97.62 110 LYS A O 1
ATOM 844 N N . ARG A 1 111 ? -15.805 -18.125 -9.164 1 93.44 111 ARG A N 1
ATOM 845 C CA . ARG A 1 111 ? -14.773 -18.719 -10.016 1 93.44 111 ARG A CA 1
ATOM 846 C C . ARG A 1 111 ? -14.742 -20.234 -9.875 1 93.44 111 ARG A C 1
ATOM 848 O O . ARG A 1 111 ? -14.648 -20.953 -10.867 1 93.44 111 ARG A O 1
ATOM 855 N N . ASP A 1 112 ? -14.789 -20.703 -8.602 1 93.44 112 ASP A N 1
ATOM 856 C CA . ASP A 1 112 ? -14.594 -22.109 -8.328 1 93.44 112 ASP A CA 1
ATOM 857 C C . ASP A 1 112 ? -15.93 -22.859 -8.289 1 93.44 112 ASP A C 1
ATOM 859 O O . ASP A 1 112 ? -15.969 -24.078 -8.18 1 93.44 112 ASP A O 1
ATOM 863 N N . GLY A 1 113 ? -17.031 -22.141 -8.352 1 96.88 113 GLY A N 1
ATOM 864 C CA . GLY A 1 113 ? -18.344 -22.766 -8.312 1 96.88 113 GLY A CA 1
ATOM 865 C C . GLY A 1 113 ? -18.672 -23.375 -6.965 1 96.88 113 GLY A C 1
ATOM 866 O O . GLY A 1 113 ? -19.219 -24.484 -6.895 1 96.88 113 GLY A O 1
ATOM 867 N N . ILE A 1 114 ? -18.281 -22.797 -5.938 1 97.06 114 ILE A N 1
ATOM 868 C CA . ILE A 1 114 ? -18.547 -23.266 -4.582 1 97.06 114 ILE A CA 1
ATOM 869 C C . ILE A 1 114 ? -19.328 -22.219 -3.811 1 97.06 114 ILE A C 1
ATOM 871 O O . ILE A 1 114 ? -19.516 -21.094 -4.285 1 97.06 114 ILE A O 1
ATOM 875 N N . SER A 1 115 ? -19.859 -22.578 -2.609 1 98.31 115 SER A N 1
ATOM 876 C CA . SER A 1 115 ? -20.625 -21.641 -1.813 1 98.31 115 SER A CA 1
ATOM 877 C C . SER A 1 115 ? -19.75 -20.516 -1.271 1 98.31 115 SER A C 1
ATOM 879 O O . SER A 1 115 ? -18.531 -20.703 -1.124 1 98.31 115 SER A O 1
ATOM 881 N N . TYR A 1 116 ? -20.344 -19.422 -0.974 1 98.19 116 TYR A N 1
ATOM 882 C CA . TYR A 1 116 ? -19.656 -18.297 -0.333 1 98.19 116 TYR A CA 1
ATOM 883 C C . TYR A 1 116 ? -18.938 -18.766 0.935 1 98.19 116 TYR A C 1
ATOM 885 O O . TYR A 1 116 ? -17.781 -18.422 1.157 1 98.19 116 TYR A O 1
ATOM 893 N N . GLU A 1 117 ? -19.625 -19.5 1.687 1 98.31 117 GLU A N 1
ATOM 894 C CA . GLU A 1 117 ? -19.094 -19.984 2.959 1 98.31 117 GLU A CA 1
ATOM 895 C C . GLU A 1 117 ? -17.859 -20.844 2.748 1 98.31 117 GLU A C 1
ATOM 897 O O . GLU A 1 117 ? -16.875 -20.719 3.463 1 98.31 117 GLU A O 1
ATOM 902 N N . ASN A 1 118 ? -17.969 -21.766 1.796 1 97.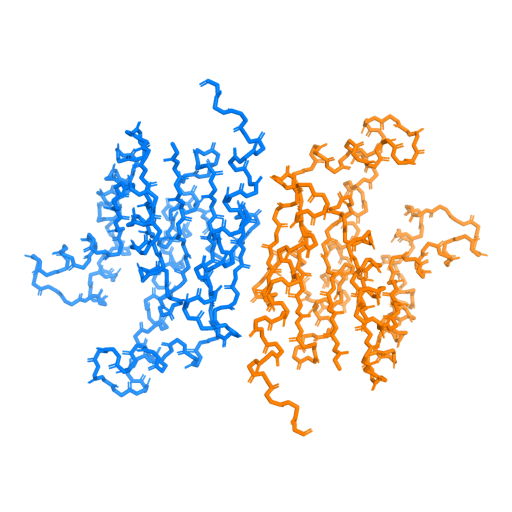75 118 ASN A N 1
ATOM 903 C CA . ASN A 1 118 ? -16.828 -22.625 1.501 1 97.75 118 ASN A CA 1
ATOM 904 C C . ASN A 1 118 ? -15.641 -21.828 0.963 1 97.75 118 ASN A C 1
ATOM 906 O O . ASN A 1 118 ? -14.492 -22.109 1.301 1 97.75 118 ASN A O 1
ATOM 910 N N . ALA A 1 119 ? -15.898 -20.875 0.148 1 97.81 119 ALA A N 1
ATOM 911 C CA . ALA A 1 119 ? -14.852 -19.984 -0.365 1 97.81 119 ALA A CA 1
ATOM 912 C C . ALA A 1 119 ? -14.172 -19.219 0.77 1 97.81 119 ALA A C 1
ATOM 914 O O . ALA A 1 119 ? -12.945 -19.172 0.837 1 97.81 119 ALA A O 1
ATOM 915 N N . LEU A 1 120 ? -14.992 -18.672 1.638 1 98 120 LEU A N 1
ATOM 916 C CA . LEU A 1 120 ? -14.5 -17.922 2.785 1 98 120 LEU A CA 1
ATOM 917 C C . LEU A 1 120 ? -13.594 -18.781 3.652 1 98 120 LEU A C 1
ATOM 919 O O . LEU A 1 120 ? -12.484 -18.359 4.008 1 98 120 LEU A O 1
ATOM 923 N N . LEU A 1 121 ? -14.016 -19.938 3.938 1 97.19 121 LEU A N 1
ATOM 924 C CA . LEU A 1 121 ? -13.25 -20.859 4.77 1 97.19 121 LEU A CA 1
ATOM 925 C C . LEU A 1 121 ? -11.938 -21.234 4.094 1 97.19 121 LEU A C 1
ATOM 927 O O . LEU A 1 121 ? -10.891 -21.297 4.75 1 97.19 121 LEU A O 1
ATOM 931 N N . SER A 1 122 ? -12.023 -21.516 2.848 1 95.62 122 SER A N 1
ATOM 932 C CA . SER A 1 122 ? -10.828 -21.875 2.088 1 95.62 122 SER A CA 1
ATOM 933 C C . SER A 1 122 ? -9.797 -20.75 2.109 1 95.62 122 SER A C 1
ATOM 935 O O . SER A 1 122 ? -8.602 -21 2.295 1 95.62 122 SER A O 1
ATOM 937 N N . ILE A 1 123 ? -10.227 -19.547 1.953 1 96.62 123 ILE A N 1
ATOM 938 C CA . ILE A 1 123 ? -9.336 -18.375 1.966 1 96.62 123 ILE A CA 1
ATOM 939 C C . ILE A 1 123 ? -8.664 -18.266 3.33 1 96.62 123 ILE A C 1
ATOM 941 O O . ILE A 1 123 ? -7.441 -18.109 3.416 1 96.62 123 ILE A O 1
ATOM 945 N N . LEU A 1 124 ? -9.445 -18.328 4.336 1 97 124 LEU A N 1
ATOM 946 C CA . LEU A 1 124 ? -8.938 -18.156 5.695 1 97 124 LEU A CA 1
ATOM 947 C C . LEU A 1 124 ? -7.898 -19.219 6.031 1 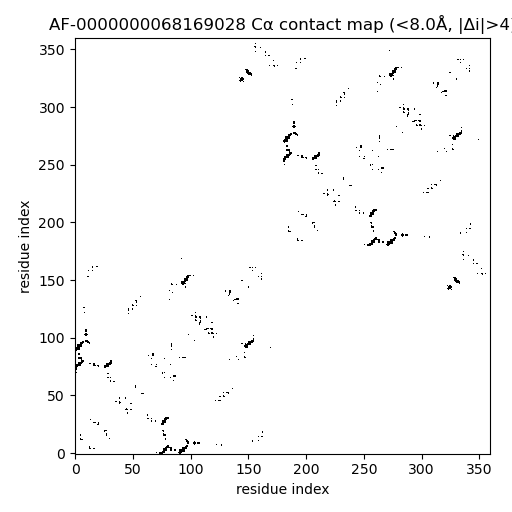97 124 LEU A C 1
ATOM 949 O O . LEU A 1 124 ? -6.848 -18.906 6.594 1 97 124 LEU A O 1
ATOM 953 N N . GLU A 1 125 ? -8.188 -20.438 5.641 1 96.69 125 GLU A N 1
ATOM 954 C CA . GLU A 1 125 ? -7.266 -21.531 5.91 1 96.69 125 GLU A CA 1
ATOM 955 C C . GLU A 1 125 ? -5.953 -21.344 5.152 1 96.69 125 GLU A C 1
ATOM 957 O O . GLU A 1 125 ? -4.875 -21.547 5.715 1 96.69 125 GLU A O 1
ATOM 962 N N . ARG A 1 126 ? -6.09 -21 3.951 1 95.25 126 ARG A N 1
ATOM 963 C CA . ARG A 1 126 ? -4.898 -20.812 3.133 1 95.25 126 ARG A CA 1
ATOM 964 C C . ARG A 1 126 ? -4.082 -19.625 3.621 1 95.25 126 ARG A C 1
ATOM 966 O O . ARG A 1 126 ? -2.85 -19.688 3.654 1 95.25 126 ARG A O 1
ATOM 973 N N . GLU A 1 127 ? -4.719 -18.578 3.928 1 95.56 127 GLU A N 1
ATOM 974 C CA . GLU A 1 127 ? -4.027 -17.391 4.395 1 95.56 127 GLU A CA 1
ATOM 975 C C . GLU A 1 127 ? -3.328 -17.641 5.73 1 95.56 127 GLU A C 1
ATOM 977 O O . GLU A 1 127 ? -2.24 -17.109 5.973 1 95.56 127 GLU A O 1
ATOM 982 N N . GLN A 1 128 ? -3.984 -18.344 6.594 1 96.19 128 GLN A N 1
ATOM 983 C CA . GLN A 1 128 ? -3.332 -18.734 7.84 1 96.19 128 GLN A CA 1
ATOM 984 C C . GLN A 1 128 ? -2.062 -19.531 7.574 1 96.19 128 GLN A C 1
ATOM 986 O O . GLN A 1 128 ? -1.032 -19.312 8.211 1 96.19 128 GLN A O 1
ATOM 991 N N . SER A 1 129 ? -2.191 -20.484 6.66 1 96.88 129 SER A N 1
ATOM 992 C CA . SER A 1 129 ? -1.029 -21.281 6.285 1 96.88 129 SER A CA 1
ATOM 993 C C . SER A 1 129 ? 0.081 -20.406 5.711 1 96.88 129 SER A C 1
ATOM 995 O O . SER A 1 129 ? 1.249 -20.562 6.07 1 96.88 129 SER A O 1
ATOM 997 N N . HIS A 1 130 ? -0.258 -19.5 4.832 1 95.25 130 HIS A N 1
ATOM 998 C CA . HIS A 1 130 ? 0.716 -18.578 4.258 1 95.25 130 HIS A CA 1
ATOM 999 C C . HIS A 1 130 ? 1.421 -17.766 5.344 1 95.25 130 HIS A C 1
ATOM 1001 O O . HIS A 1 130 ? 2.648 -17.656 5.336 1 95.25 130 HIS A O 1
ATOM 1007 N N . TYR A 1 131 ? 0.598 -17.219 6.176 1 95.06 131 TYR A N 1
ATOM 1008 C CA . TYR A 1 131 ? 1.155 -16.406 7.262 1 95.06 131 TYR A CA 1
ATOM 1009 C C . TYR A 1 131 ? 2.156 -17.219 8.078 1 95.06 131 TYR A C 1
ATOM 1011 O O . TYR A 1 131 ? 3.275 -16.766 8.328 1 95.06 131 TYR A O 1
ATOM 1019 N N . TYR A 1 132 ? 1.729 -18.391 8.469 1 96.88 132 TYR A N 1
ATOM 1020 C CA . TYR A 1 132 ? 2.572 -19.281 9.266 1 96.88 132 TYR A CA 1
ATOM 1021 C C . TYR A 1 132 ? 3.865 -19.609 8.531 1 96.88 132 TYR A C 1
ATOM 1023 O O . TYR A 1 132 ? 4.957 -19.453 9.086 1 96.88 132 TYR A O 1
ATOM 1031 N N . ARG A 1 133 ? 3.781 -20.031 7.348 1 97.12 133 ARG A N 1
ATOM 1032 C CA . ARG A 1 133 ? 4.945 -20.469 6.586 1 97.12 133 ARG A CA 1
ATOM 1033 C C . ARG A 1 133 ? 5.891 -19.297 6.312 1 97.12 133 ARG A C 1
ATOM 1035 O O . ARG A 1 133 ? 7.113 -19.453 6.371 1 97.12 133 ARG A O 1
ATOM 1042 N N . PHE A 1 134 ? 5.301 -18.125 5.992 1 96.44 134 PHE A N 1
ATOM 1043 C CA . PHE A 1 134 ? 6.121 -16.953 5.754 1 96.44 134 PHE A CA 1
ATOM 1044 C C . PHE A 1 134 ? 6.926 -16.594 6.996 1 96.44 134 PHE A C 1
ATOM 1046 O O . PHE A 1 134 ? 8.109 -16.25 6.902 1 96.44 134 PHE A O 1
ATOM 1053 N N . TRP A 1 135 ? 6.285 -16.625 8.062 1 96.25 135 TRP A N 1
ATOM 1054 C CA . TRP A 1 135 ? 6.957 -16.344 9.32 1 96.25 135 TRP A CA 1
ATOM 1055 C C . TRP A 1 135 ? 7.984 -17.422 9.656 1 96.25 135 TRP A C 1
ATOM 1057 O O . TRP A 1 135 ? 9.148 -17.109 9.93 1 96.25 135 TRP A O 1
ATOM 1067 N N . LYS A 1 136 ? 7.621 -18.656 9.578 1 96.69 136 LYS A N 1
ATOM 1068 C CA . LYS A 1 136 ? 8.43 -19.797 9.992 1 96.69 136 LYS A CA 1
ATOM 1069 C C . LYS A 1 136 ? 9.672 -19.953 9.109 1 96.69 136 LYS A C 1
ATOM 1071 O O . LYS A 1 136 ? 10.781 -20.109 9.617 1 96.69 136 LYS A O 1
ATOM 1076 N N . TYR A 1 137 ? 9.461 -19.891 7.805 1 96.88 137 TYR A N 1
ATOM 1077 C CA . TYR A 1 137 ? 10.531 -20.281 6.891 1 96.88 137 TYR A CA 1
ATOM 1078 C C . TYR A 1 137 ? 11.312 -19.062 6.414 1 96.88 137 TYR A C 1
ATOM 1080 O O . TYR A 1 137 ? 12.484 -19.172 6.051 1 96.88 137 TYR A O 1
ATOM 1088 N N . TYR A 1 138 ? 10.664 -17.891 6.422 1 96.5 138 TYR A N 1
ATOM 1089 C CA . TYR A 1 138 ? 11.297 -16.734 5.809 1 96.5 138 TYR A CA 1
ATOM 1090 C C . TYR A 1 138 ? 11.516 -15.625 6.832 1 96.5 138 TYR A C 1
ATOM 1092 O O . TYR A 1 138 ? 12.273 -14.688 6.59 1 96.5 138 TYR A O 1
ATOM 1100 N N . GLY A 1 139 ? 10.812 -15.648 7.949 1 96.38 139 GLY A N 1
ATOM 1101 C CA . GLY A 1 139 ? 10.898 -14.594 8.953 1 96.38 139 GLY A CA 1
ATOM 1102 C C . GLY A 1 139 ? 10.242 -13.297 8.516 1 96.38 139 GLY A C 1
ATOM 1103 O O . GLY A 1 139 ? 10.68 -12.211 8.891 1 96.38 139 GLY A O 1
ATOM 1104 N N . ILE A 1 140 ? 9.312 -13.445 7.691 1 94.12 140 ILE A N 1
ATOM 1105 C CA . ILE A 1 140 ? 8.664 -12.281 7.102 1 94.12 140 ILE A CA 1
ATOM 1106 C C . ILE A 1 140 ? 7.234 -12.164 7.617 1 94.12 140 ILE A C 1
ATOM 1108 O O . ILE A 1 140 ? 6.559 -13.18 7.82 1 94.12 140 ILE A O 1
ATOM 1112 N N . ASP A 1 141 ? 6.789 -10.938 7.805 1 91.81 141 ASP A N 1
ATOM 1113 C CA . ASP A 1 141 ? 5.379 -10.633 8.016 1 91.81 141 ASP A CA 1
ATOM 1114 C C . ASP A 1 141 ? 4.684 -10.297 6.695 1 91.81 141 ASP A C 1
ATOM 1116 O O . ASP A 1 141 ? 4.898 -9.227 6.133 1 91.81 141 ASP A O 1
ATOM 1120 N N . ILE A 1 142 ? 3.854 -11.117 6.258 1 87.75 142 ILE A N 1
ATOM 1121 C CA . ILE A 1 142 ? 3.242 -11 4.938 1 87.75 142 ILE A CA 1
ATOM 1122 C C . ILE A 1 142 ? 2.312 -9.789 4.91 1 87.75 142 ILE A C 1
ATOM 1124 O O . ILE A 1 142 ? 1.919 -9.32 3.84 1 87.75 142 ILE A O 1
ATOM 1128 N N . GLN A 1 143 ? 1.947 -9.305 6.094 1 89.5 143 GLN A N 1
ATOM 1129 C CA . GLN A 1 143 ? 1.067 -8.141 6.168 1 89.5 143 GLN A CA 1
ATOM 1130 C C . GLN A 1 143 ? 1.85 -6.844 5.984 1 89.5 143 GLN A C 1
ATOM 1132 O O . GLN A 1 143 ? 1.26 -5.773 5.812 1 89.5 143 GLN A O 1
ATOM 1137 N N . ASP A 1 144 ? 3.148 -6.941 6.074 1 93.06 144 ASP A N 1
ATOM 1138 C CA . ASP A 1 144 ? 4.004 -5.781 5.852 1 93.06 144 ASP A CA 1
ATOM 1139 C C . ASP A 1 144 ? 4.086 -5.438 4.363 1 93.06 144 ASP A C 1
ATOM 1141 O O . ASP A 1 144 ? 4.691 -6.176 3.584 1 93.06 144 ASP A O 1
ATOM 1145 N N . LEU A 1 14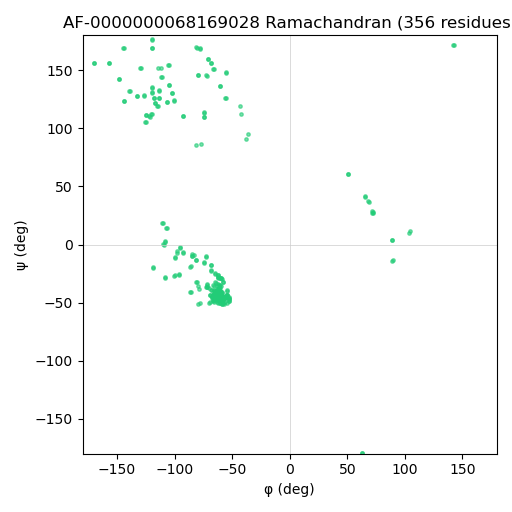5 ? 3.535 -4.297 4.02 1 95.69 145 LEU A N 1
ATOM 1146 C CA . LEU A 1 145 ? 3.453 -3.914 2.617 1 95.69 145 LEU A CA 1
ATOM 1147 C C . LEU A 1 145 ? 4.445 -2.801 2.297 1 95.69 145 LEU A C 1
ATOM 1149 O O . LEU A 1 145 ? 4.391 -2.203 1.221 1 95.69 145 LEU A O 1
ATOM 1153 N N . SER A 1 146 ? 5.395 -2.529 3.16 1 90.81 146 SER A N 1
ATOM 1154 C CA . SER A 1 146 ? 6.238 -1.341 3.119 1 90.81 146 SER A CA 1
ATOM 1155 C C . SER A 1 146 ? 7.254 -1.423 1.984 1 90.81 146 SER A C 1
ATOM 1157 O O . SER A 1 146 ? 7.883 -0.423 1.636 1 90.81 146 SER A O 1
ATOM 1159 N N . LEU A 1 147 ? 7.363 -2.588 1.375 1 92.31 147 LEU A N 1
ATOM 1160 C CA . LEU A 1 147 ? 8.398 -2.715 0.355 1 92.31 147 LEU A CA 1
ATOM 1161 C C . LEU A 1 147 ? 7.809 -2.566 -1.042 1 92.31 147 LEU A C 1
ATOM 1163 O O . LEU A 1 147 ? 8.547 -2.535 -2.031 1 92.31 147 LEU A O 1
ATOM 1167 N N . TYR A 1 148 ? 6.539 -2.574 -1.167 1 97.56 148 TYR A N 1
ATOM 1168 C CA . TYR A 1 148 ? 5.906 -2.525 -2.48 1 97.56 148 TYR A CA 1
ATOM 1169 C C . TYR A 1 148 ? 5.875 -1.1 -3.018 1 97.56 148 TYR A C 1
ATOM 1171 O O . TYR A 1 148 ? 5.703 -0.146 -2.254 1 97.56 148 TYR A O 1
ATOM 1179 N N . ASP A 1 149 ? 6 -1 -4.316 1 97.94 149 ASP A N 1
ATOM 1180 C CA . ASP A 1 149 ? 6.004 0.307 -4.965 1 97.94 149 ASP A CA 1
ATOM 1181 C C . ASP A 1 149 ? 4.582 0.832 -5.152 1 97.94 149 ASP A C 1
ATOM 1183 O O . ASP A 1 149 ? 4.363 2.045 -5.191 1 97.94 149 ASP A O 1
ATOM 1187 N N . LEU A 1 150 ? 3.719 -0.072 -5.348 1 98.62 150 LEU A N 1
ATOM 1188 C CA . LEU A 1 150 ? 2.322 0.256 -5.605 1 98.62 150 LEU A CA 1
ATOM 1189 C C . LEU A 1 150 ? 1.395 -0.771 -4.965 1 98.62 150 LEU A C 1
ATOM 1191 O O . LEU A 1 150 ? 1.561 -1.977 -5.168 1 98.62 150 LEU A O 1
ATOM 1195 N N . VAL A 1 151 ? 0.496 -0.327 -4.125 1 98.69 151 VAL A N 1
ATOM 1196 C CA . VAL A 1 151 ? -0.518 -1.171 -3.5 1 98.69 151 VAL A CA 1
ATOM 1197 C C . VAL A 1 151 ? -1.91 -0.679 -3.889 1 98.69 151 VAL A C 1
ATOM 1199 O O . VAL A 1 151 ? -2.213 0.51 -3.762 1 98.69 151 VAL A O 1
ATOM 1202 N N . ILE A 1 152 ? -2.814 -1.592 -4.344 1 98.75 152 ILE A N 1
ATOM 1203 C CA . ILE A 1 152 ? -4.094 -1.169 -4.906 1 98.75 152 ILE A CA 1
ATOM 1204 C C . ILE A 1 152 ? -5.223 -1.996 -4.297 1 98.75 152 ILE A C 1
ATOM 1206 O O . ILE A 1 152 ? -5.172 -3.229 -4.297 1 98.75 152 ILE A O 1
ATOM 1210 N N . ASN A 1 153 ? -6.215 -1.302 -3.787 1 98 153 ASN A N 1
ATOM 1211 C CA . ASN A 1 153 ? -7.504 -1.922 -3.502 1 98 153 ASN A CA 1
ATOM 1212 C C . ASN A 1 153 ? -8.297 -2.189 -4.781 1 98 153 ASN A C 1
ATOM 1214 O O . ASN A 1 153 ? -8.844 -1.265 -5.379 1 98 153 ASN A O 1
ATOM 1218 N N . THR A 1 154 ? -8.438 -3.385 -5.141 1 97.94 154 THR A N 1
ATOM 1219 C CA . THR A 1 154 ? -9.008 -3.727 -6.438 1 97.94 154 THR A CA 1
ATOM 1220 C C . THR A 1 154 ? -10.531 -3.756 -6.363 1 97.94 154 THR A C 1
ATOM 1222 O O . THR A 1 154 ? -11.203 -3.891 -7.387 1 97.94 154 THR A O 1
ATOM 1225 N N . SER A 1 155 ? -11.102 -3.676 -5.164 1 96.19 155 SER A N 1
ATOM 1226 C CA . SER A 1 155 ? -12.555 -3.736 -5.039 1 96.19 155 SER A CA 1
ATOM 1227 C C . SER A 1 155 ? -13.211 -2.436 -5.496 1 96.19 155 SER A C 1
ATOM 1229 O O . SER A 1 155 ? -14.414 -2.395 -5.75 1 96.19 155 SER A O 1
ATOM 1231 N N . LYS A 1 156 ? -12.422 -1.378 -5.625 1 94.81 156 LYS A N 1
ATOM 1232 C CA . LYS A 1 156 ? -12.969 -0.069 -5.965 1 94.81 156 LYS A CA 1
ATOM 1233 C C . LYS A 1 156 ? -12.836 0.211 -7.461 1 94.81 156 LYS A C 1
ATOM 1235 O O . LYS A 1 156 ? -13.312 1.239 -7.945 1 94.81 156 LYS A O 1
ATOM 1240 N N . LEU A 1 157 ? -12.172 -0.641 -8.117 1 96.06 157 LEU A N 1
ATOM 1241 C CA . LEU A 1 157 ? -11.914 -0.481 -9.547 1 96.06 157 LEU A CA 1
ATOM 1242 C C . LEU A 1 157 ? -12.297 -1.743 -10.312 1 96.06 157 LEU A C 1
ATOM 1244 O O . LEU A 1 157 ? -12.234 -2.848 -9.766 1 96.06 157 LEU A O 1
ATOM 1248 N N . SER A 1 158 ? -12.672 -1.598 -11.586 1 94.25 158 SER A N 1
ATOM 1249 C CA . SER A 1 158 ? -12.773 -2.758 -12.461 1 94.25 158 SER A CA 1
ATOM 1250 C C . SER A 1 158 ? -11.391 -3.309 -12.805 1 94.25 158 SER A C 1
ATOM 1252 O O . SER A 1 158 ? -10.391 -2.604 -12.688 1 94.25 158 SER A O 1
ATOM 1254 N N . PRO A 1 159 ? -11.328 -4.555 -13.234 1 94.56 159 PRO A N 1
ATOM 1255 C CA . PRO A 1 159 ? -10.039 -5.133 -13.625 1 94.56 159 PRO A CA 1
ATOM 1256 C C . PRO A 1 159 ? -9.32 -4.297 -14.68 1 94.56 159 PRO A C 1
ATOM 1258 O O . PRO A 1 159 ? -8.094 -4.137 -14.617 1 94.56 159 PRO A O 1
ATOM 1261 N N . GLU A 1 160 ? -10.094 -3.805 -15.602 1 95.5 160 GLU A N 1
ATOM 1262 C CA . GLU A 1 160 ? -9.516 -2.984 -16.656 1 95.5 160 GLU A CA 1
ATOM 1263 C C . GLU A 1 160 ? -8.906 -1.705 -16.094 1 95.5 160 GLU A C 1
ATOM 1265 O O . GLU A 1 160 ? -7.84 -1.271 -16.531 1 95.5 160 GLU A O 1
ATOM 1270 N N . LYS A 1 161 ? -9.578 -1.133 -15.156 1 97 161 LYS A N 1
ATOM 1271 C CA . LYS A 1 161 ? -9.094 0.105 -14.555 1 97 161 LYS A CA 1
ATOM 1272 C C . LYS A 1 161 ? -7.887 -0.159 -13.656 1 97 161 LYS A C 1
ATOM 1274 O O . LYS A 1 161 ? -6.988 0.679 -13.547 1 97 161 LYS A O 1
ATOM 1279 N N . VAL A 1 162 ? -7.898 -1.289 -12.961 1 98.06 162 VAL A N 1
ATOM 1280 C CA . VAL A 1 162 ? -6.723 -1.683 -12.195 1 98.06 162 VAL A CA 1
ATOM 1281 C C . VAL A 1 162 ? -5.512 -1.789 -13.125 1 98.06 162 VAL A C 1
ATOM 1283 O O . VAL A 1 162 ? -4.445 -1.248 -12.82 1 98.06 162 VAL A O 1
ATOM 1286 N N . LEU A 1 163 ? -5.695 -2.465 -14.258 1 97.56 163 LEU A N 1
ATOM 1287 C CA . LEU A 1 163 ? -4.629 -2.607 -15.25 1 97.56 163 LEU A CA 1
ATOM 1288 C C . LEU A 1 163 ? -4.168 -1.244 -15.75 1 97.56 163 LEU A C 1
ATOM 1290 O O . LEU A 1 163 ? -2.965 -0.986 -15.844 1 97.56 163 LEU A O 1
ATOM 1294 N N . GLY A 1 164 ? -5.129 -0.423 -16.047 1 97.56 164 GLY A N 1
ATOM 1295 C CA . GLY A 1 164 ? -4.797 0.917 -16.5 1 97.56 164 GLY A CA 1
ATOM 1296 C C . GLY A 1 164 ? -3.973 1.704 -15.508 1 97.56 164 GLY A C 1
ATOM 1297 O O . GLY A 1 164 ? -3.055 2.434 -15.883 1 97.56 164 GLY A O 1
ATOM 1298 N N . LEU A 1 165 ? -4.293 1.597 -14.281 1 98.19 165 LEU A N 1
ATOM 1299 C CA . LEU A 1 165 ? -3.566 2.277 -13.219 1 98.19 165 LEU A CA 1
ATOM 1300 C C . LEU A 1 165 ? -2.117 1.807 -13.164 1 98.19 165 LEU A C 1
ATOM 1302 O O . LEU A 1 165 ? -1.197 2.623 -13.07 1 98.19 165 LEU A O 1
ATOM 1306 N N . ILE A 1 166 ? -1.909 0.532 -13.203 1 98.38 166 ILE A N 1
ATOM 1307 C CA . ILE A 1 166 ? -0.574 -0.052 -13.156 1 98.38 166 ILE A CA 1
ATOM 1308 C C . ILE A 1 166 ? 0.22 0.378 -14.383 1 98.38 166 ILE A C 1
ATOM 1310 O O . ILE A 1 166 ? 1.397 0.729 -14.281 1 98.38 166 ILE A O 1
ATOM 1314 N N . GLU A 1 167 ? -0.435 0.343 -15.508 1 97.12 167 GLU A N 1
ATOM 1315 C CA . GLU A 1 167 ? 0.214 0.786 -16.734 1 97.12 167 GLU A CA 1
ATOM 1316 C C . GLU A 1 167 ? 0.665 2.24 -16.625 1 97.12 167 GLU A C 1
ATOM 1318 O O . GLU A 1 167 ? 1.753 2.594 -17.094 1 97.12 167 GLU A O 1
ATOM 1323 N N . TYR A 1 168 ? -0.186 3.07 -16.109 1 97.38 168 TYR A N 1
ATOM 1324 C CA . TYR A 1 168 ? 0.185 4.465 -15.914 1 97.38 168 TYR A CA 1
ATOM 1325 C C . TYR A 1 168 ? 1.451 4.578 -15.07 1 97.38 168 TYR A C 1
ATOM 1327 O O . TYR A 1 168 ? 2.367 5.328 -15.414 1 97.38 168 TYR A O 1
ATOM 1335 N N . PHE A 1 169 ? 1.519 3.832 -14 1 97.94 169 PHE A N 1
ATOM 1336 C CA . PHE A 1 169 ? 2.688 3.83 -13.125 1 97.94 169 PHE A CA 1
ATOM 1337 C C . PHE A 1 169 ? 3.928 3.375 -13.883 1 97.94 169 PHE A C 1
ATOM 1339 O O . PHE A 1 169 ? 4.961 4.047 -13.859 1 97.94 169 PHE A O 1
ATOM 1346 N N . LEU A 1 170 ? 3.822 2.244 -14.578 1 97 170 LEU A N 1
ATOM 1347 C CA . LEU A 1 170 ? 4.945 1.653 -15.297 1 97 170 LEU A CA 1
ATOM 1348 C C . LEU A 1 170 ? 5.441 2.584 -16.391 1 97 170 LEU A C 1
ATOM 1350 O O . LEU A 1 170 ? 6.645 2.803 -16.547 1 97 170 LEU A O 1
ATOM 1354 N N . ASP A 1 171 ? 4.516 3.15 -17.141 1 95.19 171 ASP A N 1
ATOM 1355 C CA . ASP A 1 171 ? 4.883 4.035 -18.234 1 95.19 171 ASP A CA 1
ATOM 1356 C C . ASP A 1 171 ? 5.547 5.309 -17.719 1 95.19 171 ASP A C 1
ATOM 1358 O O . ASP A 1 171 ? 6.445 5.855 -18.359 1 95.19 171 ASP A O 1
ATOM 1362 N N . SER A 1 172 ? 5.098 5.754 -16.625 1 95 172 SER A N 1
ATOM 1363 C CA . SER A 1 172 ? 5.684 6.945 -16.016 1 95 172 SER A CA 1
ATOM 1364 C C . SER A 1 172 ? 7.086 6.664 -15.484 1 95 172 SER A C 1
ATOM 1366 O O . SER A 1 172 ? 7.977 7.508 -15.594 1 95 172 SER A O 1
ATOM 1368 N N . TYR A 1 173 ? 7.285 5.473 -14.938 1 92.38 173 TYR A N 1
ATOM 1369 C CA . TYR A 1 173 ? 8.562 5.086 -14.352 1 92.38 173 TYR A CA 1
ATOM 1370 C C . TYR A 1 173 ? 9.57 4.711 -15.438 1 92.38 173 TYR A C 1
ATOM 1372 O O . TYR A 1 173 ? 10.727 5.125 -15.383 1 92.38 173 TYR A O 1
ATOM 1380 N N . ILE A 1 174 ? 9.18 3.852 -16.359 1 83.81 174 ILE A N 1
ATOM 1381 C CA . ILE A 1 174 ? 10.062 3.398 -17.422 1 83.81 174 ILE A CA 1
ATOM 1382 C C . ILE A 1 174 ? 10.508 4.59 -18.266 1 83.81 174 ILE A C 1
ATOM 1384 O O . ILE A 1 174 ? 11.664 4.68 -18.672 1 83.81 174 ILE A O 1
ATOM 1388 N N . GLN A 1 175 ? 9.641 5.516 -18.562 1 71.94 175 GLN A N 1
ATOM 1389 C CA . GLN A 1 175 ? 10.039 6.73 -19.266 1 71.94 175 GLN A CA 1
ATOM 1390 C C . GLN A 1 175 ? 11.07 7.516 -18.469 1 71.94 175 GLN A C 1
ATOM 1392 O O . GLN A 1 175 ? 11.938 8.172 -19.047 1 71.94 175 GLN A O 1
ATOM 1397 N N . LEU A 1 176 ? 10.984 7.371 -17.203 1 59.06 176 LEU A N 1
ATOM 1398 C CA . LEU A 1 176 ? 11.961 8.07 -16.359 1 59.06 176 LEU A CA 1
ATOM 1399 C C . LEU A 1 176 ? 13.289 7.309 -16.328 1 59.06 176 LEU A C 1
ATOM 1401 O O . LEU A 1 176 ? 14.344 7.906 -16.141 1 59.06 176 LEU A O 1
ATOM 1405 N N . SER A 1 177 ? 13.156 5.93 -16.359 1 55.94 177 SER A N 1
ATOM 1406 C CA . SER A 1 177 ? 14.383 5.145 -16.375 1 55.94 177 SER A CA 1
ATOM 1407 C C . SER A 1 177 ? 14.977 5.059 -17.781 1 55.94 177 SER A C 1
ATOM 1409 O O . SER A 1 177 ? 14.344 4.527 -18.688 1 55.94 177 SER A O 1
ATOM 1411 N N . PRO A 1 178 ? 15.797 6.074 -18.203 1 43.34 178 PRO A N 1
ATOM 1412 C CA . PRO A 1 178 ? 16.391 5.941 -19.531 1 43.34 178 PRO A CA 1
ATOM 1413 C C . PRO A 1 178 ? 16.922 4.535 -19.797 1 43.34 178 PRO A C 1
ATOM 1415 O O . PRO A 1 178 ? 17.438 3.877 -18.891 1 43.34 178 PRO A O 1
ATOM 1418 N N . ARG A 1 179 ? 16.391 3.836 -20.812 1 41.94 179 ARG A N 1
ATOM 1419 C CA . ARG A 1 179 ? 17.109 2.676 -21.344 1 41.94 179 ARG A CA 1
ATOM 1420 C C . ARG A 1 179 ? 18.609 2.922 -21.375 1 41.94 179 ARG A C 1
ATOM 1422 O O . ARG A 1 179 ? 19.078 3.879 -21.984 1 41.94 179 ARG A O 1
ATOM 1429 N N . LYS A 1 180 ? 19.281 2.535 -20.234 1 30.97 180 LYS A N 1
ATOM 1430 C CA . LYS A 1 180 ? 20.734 2.539 -20.469 1 30.97 180 LYS A CA 1
ATOM 1431 C C . LYS A 1 180 ? 21.094 1.648 -21.656 1 30.97 180 LYS A C 1
ATOM 1433 O O . LYS A 1 180 ? 20.547 0.554 -21.812 1 30.97 180 LYS A O 1
ATOM 1438 N N . MET B 1 1 ? -17.562 13.758 -0.248 1 93.75 1 MET B N 1
ATOM 1439 C CA . MET B 1 1 ? -16.297 13.133 -0.599 1 93.75 1 MET B CA 1
ATOM 1440 C C . MET B 1 1 ? -15.211 13.477 0.425 1 93.75 1 MET B C 1
ATOM 1442 O O . MET B 1 1 ? -15.039 14.641 0.783 1 93.75 1 MET B O 1
ATOM 1446 N N . ILE B 1 2 ? -14.602 12.414 0.996 1 97.62 2 ILE B N 1
ATOM 1447 C CA . ILE B 1 2 ? -13.492 12.594 1.924 1 97.62 2 ILE B CA 1
ATOM 1448 C C . ILE B 1 2 ? -12.25 11.883 1.384 1 97.62 2 ILE B C 1
ATOM 1450 O O . ILE B 1 2 ? -12.219 10.648 1.298 1 97.62 2 ILE B O 1
ATOM 1454 N N . LEU B 1 3 ? -11.266 12.672 1.023 1 98.12 3 LEU B N 1
ATOM 1455 C CA . LEU B 1 3 ? -9.992 12.125 0.565 1 98.12 3 LEU B CA 1
ATOM 1456 C C . LEU B 1 3 ? -8.938 12.211 1.661 1 98.12 3 LEU B C 1
ATOM 1458 O O . LEU B 1 3 ? -8.75 13.273 2.264 1 98.12 3 LEU B O 1
ATOM 1462 N N . VAL B 1 4 ? -8.305 11.125 1.881 1 98.5 4 VAL B N 1
ATOM 1463 C CA . VAL B 1 4 ? -7.25 11.086 2.891 1 98.5 4 VAL B CA 1
ATOM 1464 C C . VAL B 1 4 ? -5.898 10.859 2.217 1 98.5 4 VAL B C 1
ATOM 1466 O O . VAL B 1 4 ? -5.773 10.008 1.332 1 98.5 4 VAL B O 1
ATOM 1469 N N . VAL B 1 5 ? -4.926 11.633 2.59 1 98.62 5 VAL B N 1
ATOM 1470 C CA . VAL B 1 5 ? -3.547 11.445 2.16 1 98.62 5 VAL B CA 1
ATOM 1471 C C . VAL B 1 5 ? -2.635 11.344 3.381 1 98.62 5 VAL B C 1
ATOM 1473 O O . VAL B 1 5 ? -2.477 12.312 4.129 1 98.62 5 VAL B O 1
ATOM 1476 N N . SER B 1 6 ? -2.102 10.195 3.602 1 98.06 6 SER B N 1
ATOM 1477 C CA . SER B 1 6 ? -1.212 9.93 4.727 1 98.06 6 SER B CA 1
ATOM 1478 C C . SER B 1 6 ? 0.164 9.477 4.25 1 98.06 6 SER B C 1
ATOM 1480 O O . SER B 1 6 ? 0.395 9.336 3.047 1 98.06 6 SER B O 1
ATOM 1482 N N . GLY B 1 7 ? 1.11 9.273 5.219 1 97.19 7 GLY B N 1
ATOM 1483 C CA . GLY B 1 7 ? 2.475 8.875 4.914 1 97.19 7 GLY B CA 1
ATOM 1484 C C . GLY B 1 7 ? 3.504 9.531 5.816 1 97.19 7 GLY B C 1
ATOM 1485 O O . GLY B 1 7 ? 3.178 10.445 6.574 1 97.19 7 GLY B O 1
ATOM 1486 N N . PRO B 1 8 ? 4.707 9.094 5.699 1 96.75 8 PRO B N 1
ATOM 1487 C CA . PRO B 1 8 ? 5.766 9.664 6.535 1 96.75 8 PRO B CA 1
ATOM 1488 C C . PRO B 1 8 ? 6.254 11.023 6.027 1 96.75 8 PRO B C 1
ATOM 1490 O O . PRO B 1 8 ? 5.895 11.438 4.922 1 96.75 8 PRO B O 1
ATOM 1493 N N . SER B 1 9 ? 7.039 11.641 6.898 1 94.56 9 SER B N 1
ATOM 1494 C CA . SER B 1 9 ? 7.613 12.93 6.527 1 94.56 9 SER B CA 1
ATOM 1495 C C . SER B 1 9 ? 8.5 12.812 5.297 1 94.56 9 SER B C 1
ATOM 1497 O O . SER B 1 9 ? 9.25 11.836 5.156 1 94.56 9 SER B O 1
ATOM 1499 N N . GLY B 1 10 ? 8.359 13.711 4.43 1 95.69 10 GLY B N 1
ATOM 1500 C CA . GLY B 1 10 ? 9.227 13.75 3.264 1 95.69 10 GLY B CA 1
ATOM 1501 C C . GLY B 1 10 ? 8.703 12.938 2.098 1 95.69 10 GLY B C 1
ATOM 1502 O O . GLY B 1 10 ? 9.344 12.859 1.047 1 95.69 10 GLY B O 1
ATOM 1503 N N . SER B 1 11 ? 7.512 12.352 2.215 1 97.19 11 SER B N 1
ATOM 1504 C CA . SER B 1 11 ? 6.977 11.477 1.177 1 97.19 11 SER B CA 1
ATOM 1505 C C . SER B 1 11 ? 6.25 12.281 0.102 1 97.19 11 SER B C 1
ATOM 1507 O O . SER B 1 11 ? 5.945 11.758 -0.971 1 97.19 11 SER B O 1
ATOM 1509 N N . GLY B 1 12 ? 5.855 13.508 0.376 1 95.5 12 GLY B N 1
ATOM 1510 C CA . GLY B 1 12 ? 5.172 14.352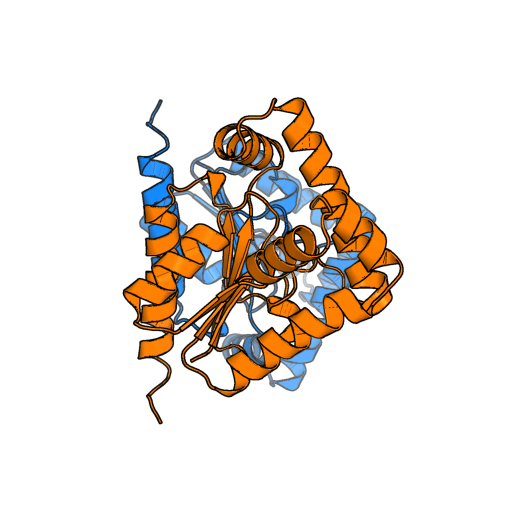 -0.592 1 95.5 12 GLY B CA 1
ATOM 1511 C C . GLY B 1 12 ? 3.68 14.461 -0.341 1 95.5 12 GLY B C 1
ATOM 1512 O O . GLY B 1 12 ? 2.943 14.992 -1.172 1 95.5 12 GLY B O 1
ATOM 1513 N N . LYS B 1 13 ? 3.227 13.984 0.777 1 96.56 13 LYS B N 1
ATOM 1514 C CA . LYS B 1 13 ? 1.787 13.93 1.016 1 96.56 13 LYS B CA 1
ATOM 1515 C C . LYS B 1 13 ? 1.181 15.328 1.059 1 96.56 13 LYS B C 1
ATOM 1517 O O . LYS B 1 13 ? 0.095 15.555 0.522 1 96.56 13 LYS B O 1
ATOM 1522 N N . THR B 1 14 ? 1.88 16.359 1.706 1 95.19 14 THR B N 1
ATOM 1523 C CA . THR B 1 14 ? 1.33 17.719 1.786 1 95.19 14 THR B CA 1
ATOM 1524 C C . THR B 1 14 ? 1.205 18.328 0.396 1 95.19 14 THR B C 1
ATOM 1526 O O . THR B 1 14 ? 0.17 18.906 0.059 1 95.19 14 THR B O 1
ATOM 1529 N N . THR B 1 15 ? 2.23 18.219 -0.423 1 94.44 15 THR B N 1
ATOM 1530 C CA . THR B 1 15 ? 2.234 18.734 -1.787 1 94.44 15 THR B CA 1
ATOM 1531 C C . THR B 1 15 ? 1.111 18.109 -2.607 1 94.44 15 THR B C 1
ATOM 1533 O O . THR B 1 15 ? 0.333 18.812 -3.25 1 94.44 15 THR B O 1
ATOM 1536 N N . VAL B 1 16 ? 0.991 16.828 -2.541 1 97.5 16 VAL B N 1
ATOM 1537 C CA . VAL B 1 16 ? 0 16.094 -3.318 1 97.5 16 VAL B CA 1
ATOM 1538 C C . VAL B 1 16 ? -1.404 16.438 -2.828 1 97.5 16 VAL B C 1
ATOM 1540 O O . VAL B 1 16 ? -2.305 16.688 -3.633 1 97.5 16 VAL B O 1
ATOM 1543 N N . ALA B 1 17 ? -1.617 16.484 -1.521 1 98.12 17 ALA B N 1
ATOM 1544 C CA . ALA B 1 17 ? -2.926 16.781 -0.939 1 98.12 17 ALA B CA 1
ATOM 1545 C C . ALA B 1 17 ? -3.42 18.156 -1.357 1 98.12 17 ALA B C 1
ATOM 1547 O O . ALA B 1 17 ? -4.586 18.328 -1.717 1 98.12 17 ALA B O 1
ATOM 1548 N N . LYS B 1 18 ? -2.547 19.125 -1.318 1 97.56 18 LYS B N 1
ATOM 1549 C CA . LYS B 1 18 ? -2.9 20.469 -1.75 1 97.56 18 LYS B CA 1
ATOM 1550 C C . LYS B 1 18 ? -3.295 20.484 -3.225 1 97.56 18 LYS B C 1
ATOM 1552 O O . LYS B 1 18 ? -4.289 21.109 -3.598 1 97.56 18 LYS B O 1
ATOM 1557 N N . SER B 1 19 ? -2.516 19.844 -4.035 1 97.81 19 SER B N 1
ATOM 1558 C CA . SER B 1 19 ? -2.797 19.781 -5.465 1 97.81 19 SER B CA 1
ATOM 1559 C C . SER B 1 19 ? -4.148 19.125 -5.738 1 97.81 19 SER B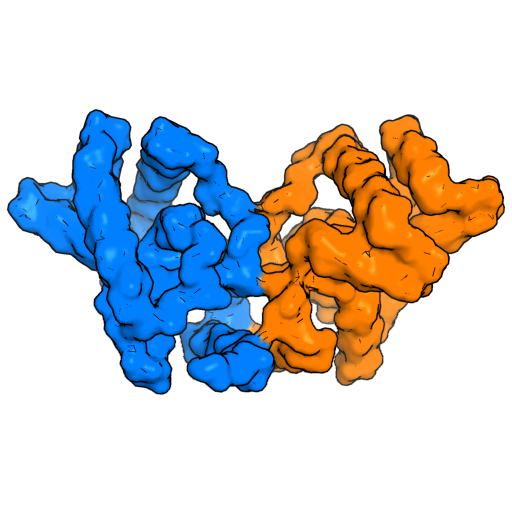 C 1
ATOM 1561 O O . SER B 1 19 ? -4.906 19.594 -6.594 1 97.81 19 SER B O 1
ATOM 1563 N N . LEU B 1 20 ? -4.465 18.078 -5.004 1 97.62 20 LEU B N 1
ATOM 1564 C CA . LEU B 1 20 ? -5.75 17.406 -5.152 1 97.62 20 LEU B CA 1
ATOM 1565 C C . LEU B 1 20 ? -6.898 18.328 -4.766 1 97.62 20 LEU B C 1
ATOM 1567 O O . LEU B 1 20 ? -7.938 18.344 -5.43 1 97.62 20 LEU B O 1
ATOM 1571 N N . SER B 1 21 ? -6.68 19.047 -3.631 1 97.94 21 SER B N 1
ATOM 1572 C CA . SER B 1 21 ? -7.684 20 -3.174 1 97.94 21 SER B CA 1
ATOM 1573 C C . SER B 1 21 ? -8.008 21.016 -4.258 1 97.94 21 SER B C 1
ATOM 1575 O O . SER B 1 21 ? -9.18 21.281 -4.539 1 97.94 21 SER B O 1
ATOM 1577 N N . VAL B 1 22 ? -7.004 21.562 -4.906 1 97.56 22 VAL B N 1
ATOM 1578 C CA . VAL B 1 22 ? -7.168 22.562 -5.957 1 97.56 22 VAL B CA 1
ATOM 1579 C C . VAL B 1 22 ? -7.832 21.922 -7.176 1 97.56 22 VAL B C 1
ATOM 1581 O O . VAL B 1 22 ? -8.812 22.453 -7.699 1 97.56 22 VAL B O 1
ATOM 1584 N N . LYS B 1 23 ? -7.418 20.812 -7.578 1 95.31 23 LYS B N 1
ATOM 1585 C CA . LYS B 1 23 ? -7.887 20.125 -8.781 1 95.31 23 LYS B CA 1
ATOM 1586 C C . LYS B 1 23 ? -9.375 19.797 -8.68 1 95.31 23 LYS B C 1
ATOM 1588 O O . LYS B 1 23 ? -10.117 19.938 -9.648 1 95.31 23 LYS B O 1
ATOM 1593 N N . TYR B 1 24 ? -9.797 19.422 -7.508 1 96 24 TYR B N 1
ATOM 1594 C CA . TYR B 1 24 ? -11.156 18.906 -7.371 1 96 24 TYR B CA 1
ATOM 1595 C C . TYR B 1 24 ? -12.047 19.906 -6.645 1 96 24 TYR B C 1
ATOM 1597 O O . TYR B 1 24 ? -13.219 19.625 -6.383 1 96 24 TYR B O 1
ATOM 1605 N N . GLY B 1 25 ? -11.508 21.031 -6.316 1 97 25 GLY B N 1
ATOM 1606 C CA . GLY B 1 25 ? -12.281 22.047 -5.629 1 97 25 GLY B CA 1
ATOM 1607 C C . GLY B 1 25 ? -12.719 21.625 -4.238 1 97 25 GLY B C 1
ATOM 1608 O O . GLY B 1 25 ? -13.867 21.844 -3.852 1 97 25 GLY B O 1
ATOM 1609 N N . LEU B 1 26 ? -11.875 20.984 -3.496 1 97.94 26 LEU B N 1
ATOM 1610 C CA . LEU B 1 26 ? -12.156 20.5 -2.152 1 97.94 26 LEU B CA 1
ATOM 1611 C C . LEU B 1 26 ? -11.477 21.359 -1.1 1 97.94 26 LEU B C 1
ATOM 1613 O O . LEU B 1 26 ? -10.43 21.953 -1.361 1 97.94 26 LEU B O 1
ATOM 1617 N N . ARG B 1 27 ? -12.055 21.359 0.093 1 98.31 27 ARG B N 1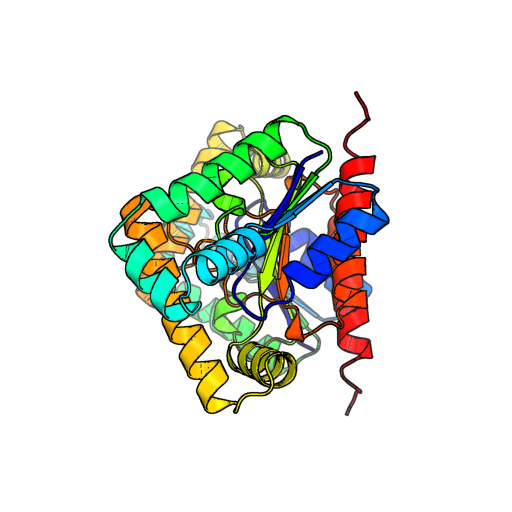
ATOM 1618 C CA . ARG B 1 27 ? -11.344 21.969 1.217 1 98.31 27 ARG B CA 1
ATOM 1619 C C . ARG B 1 27 ? -10.086 21.172 1.553 1 98.31 27 ARG B C 1
ATOM 1621 O O . ARG B 1 27 ? -9.977 19.984 1.229 1 98.31 27 ARG B O 1
ATOM 1628 N N . PHE B 1 28 ? -9.195 21.969 2.07 1 98.38 28 PHE B N 1
ATOM 1629 C CA . PHE B 1 28 ? -7.926 21.359 2.424 1 98.38 28 PHE B CA 1
ATOM 1630 C C . PHE B 1 28 ? -7.664 21.469 3.922 1 98.38 28 PHE B C 1
ATOM 1632 O O . PHE B 1 28 ? -7.727 22.562 4.48 1 98.38 28 PHE B O 1
ATOM 1639 N N . VAL B 1 29 ? -7.398 20.312 4.574 1 98.06 29 VAL B N 1
ATOM 1640 C CA . VAL B 1 29 ? -7.035 20.25 5.988 1 98.06 29 VAL B CA 1
ATOM 1641 C C . VAL B 1 29 ? -5.742 19.469 6.164 1 98.06 29 VAL B C 1
ATOM 1643 O O . VAL B 1 29 ? -5.629 18.328 5.68 1 98.06 29 VAL B O 1
ATOM 1646 N N . SER B 1 30 ? -4.828 20.062 6.852 1 97.81 30 SER B N 1
ATOM 1647 C CA . SER B 1 30 ? -3.547 19.422 7.094 1 97.81 30 SER B CA 1
ATOM 1648 C C . SER B 1 30 ? -3.27 19.281 8.586 1 97.81 30 SER B C 1
ATOM 1650 O O . SER B 1 30 ? -2.996 20.266 9.266 1 97.81 30 SER B O 1
ATOM 1652 N N . GLY B 1 31 ? -3.301 18.047 9.078 1 96.75 31 GLY B N 1
ATOM 1653 C CA . GLY B 1 31 ? -2.904 17.812 10.453 1 96.75 31 GLY B CA 1
ATOM 1654 C C . GLY B 1 31 ? -1.471 18.219 10.742 1 96.75 31 GLY B C 1
ATOM 1655 O O . GLY B 1 31 ? -1.162 18.703 11.828 1 96.75 31 GLY B O 1
ATOM 1656 N N . GLY B 1 32 ? -0.6 18.031 9.766 1 94.25 32 GLY B N 1
ATOM 1657 C CA . GLY B 1 32 ? 0.782 18.453 9.906 1 94.25 32 GLY B CA 1
ATOM 1658 C C . GLY B 1 32 ? 0.924 19.953 10.094 1 94.25 32 GLY B C 1
ATOM 1659 O O . GLY B 1 32 ? 1.716 20.406 10.922 1 94.25 32 GLY B O 1
ATOM 1660 N N . GLN B 1 33 ? 0.196 20.672 9.344 1 93.44 33 GLN B N 1
ATOM 1661 C CA . GLN B 1 33 ? 0.24 22.125 9.453 1 93.44 33 GLN B CA 1
ATOM 1662 C C . GLN B 1 33 ? -0.307 22.594 10.805 1 93.44 33 GLN B C 1
ATOM 1664 O O . GLN B 1 33 ? 0.256 23.5 11.43 1 93.44 33 GLN B O 1
ATOM 1669 N N . ILE B 1 34 ? -1.373 22.016 11.203 1 95.19 34 ILE B N 1
ATOM 1670 C CA . ILE B 1 34 ? -1.957 22.359 12.5 1 95.19 34 ILE B CA 1
ATOM 1671 C C . ILE B 1 34 ? -0.94 22.094 13.609 1 95.19 34 ILE B C 1
ATOM 1673 O O . ILE B 1 34 ? -0.783 22.922 14.516 1 95.19 34 ILE B O 1
ATOM 1677 N N . PHE B 1 35 ? -0.28 21 13.555 1 95.25 35 PHE B N 1
ATOM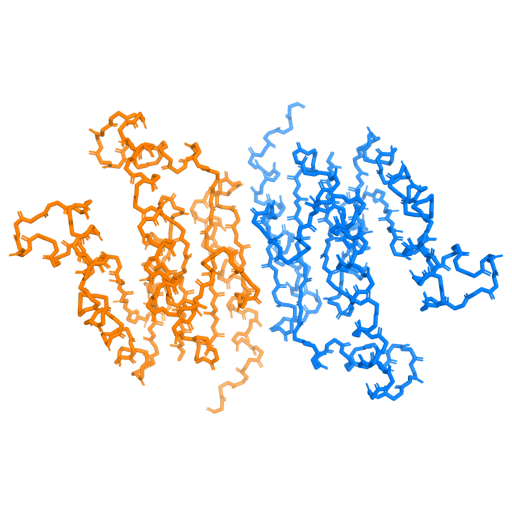 1678 C CA . PHE B 1 35 ? 0.743 20.641 14.531 1 95.25 35 PHE B CA 1
ATOM 1679 C C . PHE B 1 35 ? 1.87 21.672 14.531 1 95.25 35 PHE B C 1
ATOM 1681 O O . PHE B 1 35 ? 2.332 22.094 15.602 1 95.25 35 PHE B O 1
ATOM 1688 N N . ARG B 1 36 ? 2.318 22.062 13.375 1 92.44 36 ARG B N 1
ATOM 1689 C CA . ARG B 1 36 ? 3.389 23.047 13.242 1 92.44 36 ARG B CA 1
ATOM 1690 C C . ARG B 1 36 ? 2.959 24.391 13.805 1 92.44 36 ARG B C 1
ATOM 1692 O O . ARG B 1 36 ? 3.752 25.078 14.453 1 92.44 36 ARG B O 1
ATOM 1699 N N . GLU B 1 37 ? 1.766 24.766 13.484 1 94.19 37 GLU B N 1
ATOM 1700 C CA . GLU B 1 37 ? 1.239 26.031 14 1 94.19 37 GLU B CA 1
ATOM 1701 C C . GLU B 1 37 ? 1.175 26.016 15.523 1 94.19 37 GLU B C 1
ATOM 1703 O O . GLU B 1 37 ? 1.473 27.016 16.172 1 94.19 37 GLU B O 1
ATOM 1708 N N . LYS B 1 38 ? 0.77 24.938 15.992 1 94.44 38 LYS B N 1
ATOM 1709 C CA . LYS B 1 38 ? 0.722 24.797 17.453 1 94.44 38 LYS B CA 1
ATOM 1710 C C . LYS B 1 38 ? 2.115 24.922 18.062 1 94.44 38 LYS B C 1
ATOM 1712 O O . LYS B 1 38 ? 2.301 25.594 19.078 1 94.44 38 LYS B O 1
ATOM 1717 N N . ALA B 1 39 ? 3.049 24.203 17.484 1 94.94 39 ALA B N 1
ATOM 1718 C CA . ALA B 1 39 ? 4.434 24.297 17.938 1 94.94 39 ALA B CA 1
ATOM 1719 C C . ALA B 1 39 ? 4.902 25.75 17.969 1 94.94 39 ALA B C 1
ATOM 1721 O O . ALA B 1 39 ? 5.477 26.203 18.953 1 94.94 39 ALA B O 1
ATOM 1722 N N . SER B 1 40 ? 4.625 26.453 16.906 1 94.94 40 SER B N 1
ATOM 1723 C CA . SER B 1 40 ? 5.012 27.859 16.797 1 94.94 40 SER B CA 1
ATOM 1724 C C . SER B 1 40 ? 4.34 28.719 17.859 1 94.94 40 SER B C 1
ATOM 1726 O O . SER B 1 40 ? 4.984 29.547 18.5 1 94.94 40 SER B O 1
ATOM 1728 N N . SER B 1 41 ? 3.096 28.531 18.047 1 95.25 41 SER B N 1
ATOM 1729 C CA . SER B 1 41 ? 2.33 29.312 19.016 1 95.25 41 SER B CA 1
ATOM 1730 C C . SER B 1 41 ? 2.842 29.109 20.438 1 95.25 41 SER B C 1
ATOM 1732 O O . SER B 1 41 ? 2.738 30 21.281 1 95.25 41 SER B O 1
ATOM 1734 N N . MET B 1 42 ? 3.447 27.969 20.688 1 94.69 42 MET B N 1
ATOM 1735 C CA . MET B 1 42 ? 3.965 27.641 22 1 94.69 42 MET B CA 1
ATOM 1736 C C . MET B 1 42 ? 5.445 27.984 22.109 1 94.69 42 MET B C 1
ATOM 1738 O O . MET B 1 42 ? 6.07 27.734 23.141 1 94.69 42 MET B O 1
ATOM 1742 N N . GLY B 1 43 ? 5.98 28.438 21.062 1 95.06 43 GLY B N 1
ATOM 1743 C CA . GLY B 1 43 ? 7.387 28.797 21.031 1 95.06 43 GLY B CA 1
ATOM 1744 C C . GLY B 1 43 ? 8.312 27.609 21.062 1 95.06 43 GLY B C 1
ATOM 1745 O O . GLY B 1 43 ? 9.414 27.672 21.609 1 95.06 43 GLY B O 1
ATOM 1746 N N . MET B 1 44 ? 7.855 26.5 20.547 1 95.12 44 MET B N 1
ATOM 1747 C CA . MET B 1 44 ? 8.625 25.266 20.516 1 95.12 44 MET B CA 1
ATOM 1748 C C . MET B 1 44 ? 8.969 24.859 19.094 1 95.12 44 MET B C 1
ATOM 1750 O O . MET B 1 44 ? 8.281 25.266 18.156 1 95.12 44 MET B O 1
ATOM 1754 N N . ASP B 1 45 ? 10.094 24.156 19.016 1 93.19 45 ASP B N 1
ATOM 1755 C CA . ASP B 1 45 ? 10.344 23.531 17.719 1 93.19 45 ASP B CA 1
ATOM 1756 C C . ASP B 1 45 ? 9.547 22.234 17.562 1 93.19 45 ASP B C 1
ATOM 1758 O O . ASP B 1 45 ? 8.961 21.75 18.531 1 93.19 45 ASP B O 1
ATOM 1762 N N . LEU B 1 46 ? 9.555 21.75 16.375 1 92.38 46 LEU B N 1
ATOM 1763 C CA . LEU B 1 46 ? 8.734 20.594 16.016 1 92.38 46 LEU B CA 1
ATOM 1764 C C . LEU B 1 46 ? 9.109 19.375 16.859 1 92.38 46 LEU B C 1
ATOM 1766 O O . LEU B 1 46 ? 8.234 18.656 17.344 1 92.38 46 LEU B O 1
ATOM 1770 N N . LEU B 1 47 ? 10.344 19.094 17.016 1 93.81 47 LEU B N 1
ATOM 1771 C CA . LEU B 1 47 ? 10.812 17.938 17.766 1 93.81 47 LEU B CA 1
ATOM 1772 C C . LEU B 1 47 ? 10.391 18.031 19.219 1 93.81 47 LEU B C 1
ATOM 1774 O O . LEU B 1 47 ? 9.969 17.031 19.812 1 93.81 47 LEU B O 1
ATOM 1778 N N . SER B 1 48 ? 10.57 19.203 19.781 1 96 48 SER B N 1
ATOM 1779 C CA . SER B 1 48 ? 10.188 19.422 21.172 1 96 48 SER B CA 1
ATOM 1780 C C . SER B 1 48 ? 8.695 19.172 21.375 1 96 48 SER B C 1
ATOM 1782 O O . SER B 1 48 ? 8.297 18.562 22.359 1 96 48 SER B O 1
ATOM 1784 N N . LEU B 1 49 ? 7.906 19.688 20.469 1 96.38 49 LEU B N 1
ATOM 1785 C CA . LEU B 1 49 ? 6.469 19.453 20.609 1 96.38 49 LEU B CA 1
ATOM 1786 C C . LEU B 1 49 ? 6.137 17.969 20.5 1 96.38 49 LEU B C 1
ATOM 1788 O O . LEU B 1 49 ? 5.234 17.484 21.188 1 96.38 49 LEU B O 1
ATOM 1792 N N . ASN B 1 50 ? 6.762 17.266 19.594 1 95.88 50 ASN B N 1
ATOM 1793 C CA . ASN B 1 50 ? 6.566 15.828 19.484 1 95.88 50 ASN B CA 1
ATOM 1794 C C . ASN B 1 50 ? 6.84 15.117 20.797 1 95.88 50 ASN B C 1
ATOM 1796 O O . ASN B 1 50 ? 6.066 14.258 21.219 1 95.88 50 ASN B O 1
ATOM 1800 N N . LYS B 1 51 ? 7.863 15.508 21.406 1 96.06 51 LYS B N 1
ATOM 1801 C CA . LYS B 1 51 ? 8.219 14.906 22.688 1 96.06 51 LYS B CA 1
ATOM 1802 C C . LYS B 1 51 ? 7.176 15.219 23.75 1 96.06 51 LYS B C 1
ATOM 1804 O O . LYS B 1 51 ? 6.832 14.359 24.562 1 96.06 51 LYS B O 1
ATOM 1809 N N . GLU B 1 52 ? 6.75 16.422 23.75 1 96.62 52 GLU B N 1
ATOM 1810 C CA . GLU B 1 52 ? 5.688 16.797 24.672 1 96.62 52 GLU B CA 1
ATOM 1811 C C . GLU B 1 52 ? 4.418 15.984 24.406 1 96.62 52 GLU B C 1
ATOM 1813 O O . GLU B 1 52 ? 3.721 15.602 25.359 1 96.62 52 GLU B O 1
ATOM 1818 N N . ALA B 1 53 ? 4.117 15.773 23.172 1 96.5 53 ALA B N 1
ATOM 1819 C CA . ALA B 1 53 ? 2.914 15.047 22.781 1 96.5 53 ALA B CA 1
ATOM 1820 C C . ALA B 1 53 ? 2.973 13.594 23.234 1 96.5 53 ALA B C 1
ATOM 1822 O O . ALA B 1 53 ? 1.937 12.938 23.375 1 96.5 53 ALA B O 1
ATOM 1823 N N . GLU B 1 54 ? 4.152 13.047 23.422 1 97 54 GLU B N 1
ATOM 1824 C CA . GLU B 1 54 ? 4.305 11.695 23.969 1 97 54 GLU B CA 1
ATOM 1825 C C . GLU B 1 54 ? 3.738 11.602 25.375 1 97 54 GLU B C 1
ATOM 1827 O O . GLU B 1 54 ? 3.275 10.539 25.797 1 97 54 GLU B O 1
ATOM 1832 N N . LYS B 1 55 ? 3.77 12.734 26.031 1 96.56 55 LYS B N 1
ATOM 1833 C CA . LYS B 1 55 ? 3.373 12.758 27.438 1 96.56 55 LYS B CA 1
ATOM 1834 C C . LYS B 1 55 ? 1.946 13.273 27.594 1 96.56 55 LYS B C 1
ATOM 1836 O O . LYS B 1 55 ? 1.289 13 28.609 1 96.56 55 LYS B O 1
ATOM 1841 N N . ASP B 1 56 ? 1.527 14.047 26.703 1 96.44 56 ASP B N 1
ATOM 1842 C CA . ASP B 1 56 ? 0.236 14.719 26.781 1 96.44 56 ASP B CA 1
ATOM 1843 C C . ASP B 1 56 ? -0.617 14.43 25.547 1 96.44 56 ASP B C 1
ATOM 1845 O O . ASP B 1 56 ? -0.5 15.117 24.531 1 96.44 56 ASP B O 1
ATOM 1849 N N . PHE B 1 57 ? -1.569 13.633 25.688 1 96.62 57 PHE B N 1
ATOM 1850 C CA . PHE B 1 57 ? -2.426 13.203 24.594 1 96.62 57 PHE B CA 1
ATOM 1851 C C . PHE B 1 57 ? -3.295 14.359 24.094 1 96.62 57 PHE B C 1
ATOM 1853 O O . PHE B 1 57 ? -3.795 14.328 22.969 1 96.62 57 PHE B O 1
ATOM 1860 N N . ASP B 1 58 ? -3.508 15.32 24.859 1 95.69 58 ASP B N 1
ATOM 1861 C CA . ASP B 1 58 ? -4.375 16.438 24.5 1 95.69 58 ASP B CA 1
ATOM 1862 C C . ASP B 1 58 ? -3.863 17.156 23.25 1 95.69 58 ASP B C 1
ATOM 1864 O O . ASP B 1 58 ? -4.652 17.703 22.484 1 95.69 58 ASP B O 1
ATOM 1868 N N . ILE B 1 59 ? -2.617 17.109 23.062 1 94.5 59 ILE B N 1
ATOM 1869 C CA . ILE B 1 59 ? -2.018 17.766 21.906 1 94.5 59 ILE B CA 1
ATOM 1870 C C . ILE B 1 59 ? -2.508 17.078 20.625 1 94.5 59 ILE B C 1
ATOM 1872 O O . ILE B 1 59 ? -2.971 17.75 19.703 1 94.5 59 ILE B O 1
ATOM 1876 N N . ASP B 1 60 ? -2.471 15.75 20.594 1 96.25 60 ASP B N 1
ATOM 1877 C CA . ASP B 1 60 ? -2.951 15.008 19.422 1 96.25 60 ASP B CA 1
ATOM 1878 C C . ASP B 1 60 ? -4.473 15.062 19.328 1 96.25 60 ASP B C 1
ATOM 1880 O O . ASP B 1 60 ? -5.027 15.125 18.234 1 96.25 60 ASP B O 1
ATOM 1884 N N . LYS B 1 61 ? -5.078 15.07 20.438 1 96.31 61 LYS B N 1
ATOM 1885 C CA . LYS B 1 61 ? -6.539 15.062 20.516 1 96.31 61 LYS B CA 1
ATOM 1886 C C . LYS B 1 61 ? -7.129 16.297 19.828 1 96.31 61 LYS B C 1
ATOM 1888 O O . LYS B 1 61 ? -8.172 16.203 19.172 1 96.31 61 LYS B O 1
ATOM 1893 N N . VAL B 1 62 ? -6.586 17.406 20.031 1 94.31 62 VAL B N 1
ATOM 1894 C CA . VAL B 1 62 ? -7.055 18.641 19.422 1 94.31 62 VAL B CA 1
ATOM 1895 C C . VAL B 1 62 ? -6.992 18.516 17.891 1 94.31 62 VAL B C 1
ATOM 1897 O O . VAL B 1 62 ? -7.922 18.938 17.188 1 94.31 62 VAL B O 1
ATOM 1900 N N . ILE B 1 63 ? -5.926 17.984 17.406 1 95.25 63 ILE B N 1
ATOM 1901 C CA . ILE B 1 63 ? -5.746 17.797 15.977 1 95.25 63 ILE B CA 1
ATOM 1902 C C . ILE B 1 63 ? -6.77 16.797 15.445 1 95.25 63 ILE B C 1
ATOM 1904 O O . ILE B 1 63 ? -7.418 17.047 14.43 1 95.25 63 ILE B O 1
ATOM 1908 N N . ASP B 1 64 ? -6.949 15.672 16.172 1 96.88 64 ASP B N 1
ATOM 1909 C CA . ASP B 1 64 ? -7.93 14.664 15.812 1 96.88 64 ASP B CA 1
ATOM 1910 C C . ASP B 1 64 ? -9.328 15.266 15.703 1 96.88 64 ASP B C 1
ATOM 1912 O O . ASP B 1 64 ? -10.062 14.977 14.75 1 96.88 64 ASP B O 1
ATOM 1916 N N . LYS B 1 65 ? -9.633 16.047 16.656 1 96.75 65 LYS B N 1
ATOM 1917 C CA . LYS B 1 65 ? -10.953 16.672 16.688 1 96.75 65 LYS B CA 1
ATOM 1918 C C . LYS B 1 65 ? -11.164 17.547 15.453 1 96.75 65 LYS B C 1
ATOM 1920 O O . LYS B 1 65 ? -12.234 17.547 14.852 1 96.75 65 LYS B O 1
ATOM 1925 N N . GLU B 1 66 ? -10.172 18.297 15.141 1 95.88 66 GLU B N 1
ATOM 1926 C CA . GLU B 1 66 ? -10.266 19.141 13.953 1 95.88 66 GLU B CA 1
ATOM 1927 C C . GLU B 1 66 ? -10.453 18.297 12.688 1 95.88 66 GLU B C 1
ATOM 1929 O O . GLU B 1 66 ? -11.305 18.609 11.852 1 95.88 66 GLU B O 1
ATOM 1934 N N . ILE B 1 67 ? -9.719 17.25 12.547 1 96.94 67 ILE B N 1
ATOM 1935 C CA . ILE B 1 67 ? -9.797 16.359 11.406 1 96.94 67 ILE B CA 1
ATOM 1936 C C . ILE B 1 67 ? -11.211 15.773 11.305 1 96.94 67 ILE B C 1
ATOM 1938 O O . ILE B 1 67 ? -11.836 15.828 10.242 1 96.94 67 ILE B O 1
ATOM 1942 N N . LEU B 1 68 ? -11.703 15.289 12.406 1 97.38 68 LEU B N 1
ATOM 1943 C CA . LEU B 1 68 ? -13.016 14.656 12.438 1 97.38 68 LEU B CA 1
ATOM 1944 C C . LEU B 1 68 ? -14.109 15.664 12.102 1 97.38 68 LEU B C 1
ATOM 1946 O O . LEU B 1 68 ? -15.031 15.359 11.336 1 97.38 68 LEU B O 1
ATOM 1950 N N . ASN B 1 69 ? -13.977 16.859 12.672 1 97.25 69 ASN B N 1
ATOM 1951 C CA . ASN B 1 69 ? -14.953 17.906 12.398 1 97.25 69 ASN B CA 1
ATOM 1952 C C . ASN B 1 69 ? -14.984 18.281 10.922 1 97.25 69 ASN B C 1
ATOM 1954 O O . ASN B 1 69 ? -16.062 18.453 10.344 1 97.25 69 ASN B O 1
ATOM 1958 N N . GLN B 1 70 ? -13.828 18.406 10.367 1 97.06 70 GLN B N 1
ATOM 1959 C CA . GLN B 1 70 ? -13.734 18.766 8.961 1 97.06 70 GLN B CA 1
ATOM 1960 C C . GLN B 1 70 ? -14.242 17.641 8.062 1 97.06 70 GLN B C 1
ATOM 1962 O O . GLN B 1 70 ? -14.891 17.891 7.047 1 97.06 70 GLN B O 1
ATOM 1967 N N . ALA B 1 71 ? -13.953 16.422 8.406 1 97.44 71 ALA B N 1
ATOM 1968 C CA . ALA B 1 71 ? -14.422 15.266 7.648 1 97.44 71 ALA B CA 1
ATOM 1969 C C . ALA B 1 71 ? -15.945 15.195 7.637 1 97.44 71 ALA B C 1
ATOM 1971 O O . ALA B 1 71 ? -16.547 14.836 6.621 1 97.44 71 ALA B O 1
ATOM 1972 N N . LYS B 1 72 ? -16.562 15.539 8.727 1 96.81 72 LYS B N 1
ATOM 1973 C CA . LYS B 1 72 ? -18.016 15.5 8.859 1 96.81 72 LYS B CA 1
ATOM 1974 C C . LYS B 1 72 ? -18.688 16.406 7.844 1 96.81 72 LYS B C 1
ATOM 1976 O O . LYS B 1 72 ? -19.797 16.141 7.395 1 96.81 72 LYS B O 1
ATOM 1981 N N . MET B 1 73 ? -17.969 17.438 7.477 1 97 73 MET B N 1
ATOM 1982 C CA . MET B 1 73 ? -18.531 18.406 6.539 1 97 73 MET B CA 1
ATOM 1983 C C . MET B 1 73 ? -18.328 17.938 5.098 1 97 73 MET B C 1
ATOM 1985 O O . MET B 1 73 ? -18.828 18.578 4.164 1 97 73 MET B O 1
ATOM 1989 N N . SER B 1 74 ? -17.656 16.984 4.801 1 96.19 74 SER B N 1
ATOM 1990 C CA . SER B 1 74 ? -17.406 16.375 3.502 1 96.19 74 SER B CA 1
ATOM 1991 C C . SER B 1 74 ? -16.703 17.344 2.562 1 96.19 74 SER B C 1
ATOM 1993 O O . SER B 1 74 ? -16.25 18.406 2.99 1 96.19 74 SER B O 1
ATOM 1995 N N . ASN B 1 75 ? -16.453 16.844 1.328 1 97.62 75 ASN B N 1
ATOM 1996 C CA . ASN B 1 75 ? -15.789 17.625 0.292 1 97.62 75 ASN B CA 1
ATOM 1997 C C . ASN B 1 75 ? -14.5 18.266 0.808 1 97.62 75 ASN B C 1
ATOM 1999 O O . ASN B 1 75 ? -14.336 19.484 0.749 1 97.62 75 ASN B O 1
ATOM 2003 N N . VAL B 1 76 ? -13.617 17.328 1.229 1 98.5 76 VAL B N 1
ATOM 2004 C CA . VAL B 1 76 ? -12.391 17.766 1.891 1 98.5 76 VAL B CA 1
ATOM 2005 C C . VAL B 1 76 ? -11.266 16.781 1.585 1 98.5 76 VAL B C 1
ATOM 2007 O O . VAL B 1 76 ? -11.5 15.594 1.418 1 98.5 76 VAL B O 1
ATOM 2010 N N . VAL B 1 77 ? -10.086 17.281 1.402 1 98.62 77 VAL B N 1
ATOM 2011 C CA . VAL B 1 77 ? -8.852 16.5 1.431 1 98.62 77 VAL B CA 1
ATOM 2012 C C . VAL B 1 77 ? -8.164 16.688 2.781 1 98.62 77 VAL B C 1
ATOM 2014 O O . VAL B 1 77 ? -7.887 17.812 3.203 1 98.62 77 VAL B O 1
ATOM 2017 N N . ILE B 1 78 ? -7.902 15.594 3.441 1 98.69 78 ILE B N 1
ATOM 2018 C CA . ILE B 1 78 ? -7.281 15.625 4.762 1 98.69 78 ILE B CA 1
ATOM 2019 C C . ILE B 1 78 ? -5.898 14.977 4.695 1 98.69 78 ILE B C 1
ATOM 2021 O O . ILE B 1 78 ? -5.766 13.82 4.301 1 98.69 78 ILE B O 1
ATOM 2025 N N . GLU B 1 79 ? -4.898 15.734 5.004 1 98.5 79 GLU B N 1
ATOM 2026 C CA . GLU B 1 79 ? -3.52 15.258 5.066 1 98.5 79 GLU B CA 1
ATOM 2027 C C . GLU B 1 79 ? -3.045 15.133 6.512 1 98.5 79 GLU B C 1
ATOM 2029 O O . GLU B 1 79 ? -3.135 16.078 7.285 1 98.5 79 GLU B O 1
ATOM 2034 N N . SER B 1 80 ? -2.625 13.984 6.906 1 97.25 80 SER B N 1
ATOM 2035 C CA . SER B 1 80 ? -2.053 13.711 8.219 1 97.25 80 SER B CA 1
ATOM 2036 C C . SER B 1 80 ? -1.437 12.32 8.281 1 97.25 80 SER B C 1
ATOM 2038 O O . SER B 1 80 ? -1.837 11.422 7.527 1 97.25 80 SER B O 1
ATOM 2040 N N . HIS B 1 81 ? -0.469 12.148 9.234 1 96 81 HIS B N 1
ATOM 2041 C CA . HIS B 1 81 ? 0.158 10.844 9.398 1 96 81 HIS B CA 1
ATOM 2042 C C . HIS B 1 81 ? -0.864 9.789 9.812 1 96 81 HIS B C 1
ATOM 2044 O O . HIS B 1 81 ? -0.794 8.641 9.367 1 96 81 HIS B O 1
ATOM 2050 N N . ILE B 1 82 ? -1.816 10.188 10.578 1 95.81 82 ILE B N 1
ATOM 2051 C CA . ILE B 1 82 ? -2.67 9.195 11.211 1 95.81 82 ILE B CA 1
ATOM 2052 C C . ILE B 1 82 ? -4.062 9.227 10.586 1 95.81 82 ILE B C 1
ATOM 2054 O O . ILE B 1 82 ? -4.938 8.445 10.961 1 95.81 82 ILE B O 1
ATOM 2058 N N . ALA B 1 83 ? -4.32 10.055 9.664 1 96.88 83 ALA B N 1
ATOM 2059 C CA . ALA B 1 83 ? -5.664 10.312 9.148 1 96.88 83 ALA B CA 1
ATOM 2060 C C . ALA B 1 83 ? -6.277 9.039 8.562 1 96.88 83 ALA B C 1
ATOM 2062 O O . ALA B 1 83 ? -7.48 8.812 8.695 1 96.88 83 ALA B O 1
ATOM 2063 N N . GLY B 1 84 ? -5.457 8.234 7.91 1 96.62 84 GLY B N 1
ATOM 2064 C CA . GLY B 1 84 ? -5.965 6.996 7.34 1 96.62 84 GLY B CA 1
ATOM 2065 C C . GLY B 1 84 ? -6.605 6.086 8.367 1 96.62 84 GLY B C 1
ATOM 2066 O O . GLY B 1 84 ? -7.551 5.355 8.062 1 96.62 84 GLY B O 1
ATOM 2067 N N . TRP B 1 85 ? -6.133 6.102 9.539 1 96.44 85 TRP B N 1
ATOM 2068 C CA . TRP B 1 85 ? -6.633 5.246 10.617 1 96.44 85 TRP B CA 1
ATOM 2069 C C . TRP B 1 85 ? -7.824 5.898 11.312 1 96.44 85 TRP B C 1
ATOM 2071 O O . TRP B 1 85 ? -8.828 5.238 11.578 1 96.44 85 TRP B O 1
ATOM 2081 N N . ILE B 1 86 ? -7.691 7.203 11.508 1 95.56 86 ILE B N 1
ATOM 2082 C CA . ILE B 1 86 ? -8.742 7.949 12.195 1 95.56 86 ILE B CA 1
ATOM 2083 C C . ILE B 1 86 ? -10.023 7.922 11.359 1 95.56 86 ILE B C 1
ATOM 2085 O O . ILE B 1 86 ? -11.125 7.859 11.914 1 95.56 86 ILE B O 1
ATOM 2089 N N . LEU B 1 87 ? -9.875 7.898 10.117 1 97.44 87 LEU B N 1
ATOM 2090 C CA . LEU B 1 87 ? -11.023 8.016 9.227 1 97.44 87 LEU B CA 1
ATOM 2091 C C . LEU B 1 87 ? -11.297 6.695 8.508 1 97.44 87 LEU B C 1
ATOM 2093 O O . LEU B 1 87 ? -11.953 6.672 7.465 1 97.44 87 LEU B O 1
ATOM 2097 N N . ALA B 1 88 ? -10.742 5.648 9.078 1 95 88 ALA B N 1
ATOM 2098 C CA . ALA B 1 88 ? -10.992 4.324 8.516 1 95 88 ALA B CA 1
ATOM 2099 C C . ALA B 1 88 ? -12.492 4.039 8.438 1 95 88 ALA B C 1
ATOM 2101 O O . ALA B 1 88 ? -13.211 4.191 9.43 1 95 88 ALA B O 1
ATOM 2102 N N . GLY B 1 89 ? -12.992 3.684 7.277 1 93.44 89 GLY B N 1
ATOM 2103 C CA . GLY B 1 89 ? -14.406 3.379 7.102 1 93.44 89 GLY B CA 1
ATOM 2104 C C . GLY B 1 89 ? -15.234 4.598 6.738 1 93.44 89 GLY B C 1
ATOM 2105 O O . GLY B 1 89 ? -16.391 4.469 6.344 1 93.44 89 GLY B O 1
ATOM 2106 N N . GLU B 1 90 ? -14.617 5.809 6.91 1 95.88 90 GLU B N 1
ATOM 2107 C CA . GLU B 1 90 ? -15.352 7.039 6.641 1 95.88 90 GLU B CA 1
ATOM 2108 C C . GLU B 1 90 ? -14.844 7.719 5.371 1 95.88 90 GLU B C 1
ATOM 2110 O O . GLU B 1 90 ? -15.594 8.43 4.703 1 95.88 90 GLU B O 1
ATOM 2115 N N . SER B 1 91 ? -13.625 7.504 5.078 1 97.06 91 SER B N 1
ATOM 2116 C CA . SER B 1 91 ? -13.047 8.148 3.906 1 97.06 91 SER B CA 1
ATOM 2117 C C . SER B 1 91 ? -13.57 7.531 2.617 1 97.06 91 SER B C 1
ATOM 2119 O O . SER B 1 91 ? -13.906 6.344 2.582 1 97.06 91 SER B O 1
ATOM 2121 N N . THR B 1 92 ? -13.711 8.367 1.633 1 96.12 92 THR B N 1
ATOM 2122 C CA . THR B 1 92 ? -14.055 7.883 0.3 1 96.12 92 THR B CA 1
ATOM 2123 C C . THR B 1 92 ? -12.875 7.125 -0.313 1 96.12 92 THR B C 1
ATOM 2125 O O . THR B 1 92 ? -13.047 6.02 -0.831 1 96.12 92 THR B O 1
ATOM 2128 N N . VAL B 1 93 ? -11.758 7.684 -0.298 1 97.25 93 VAL B N 1
ATOM 2129 C CA . VAL B 1 93 ? -10.508 7.086 -0.741 1 97.25 93 VAL B CA 1
ATOM 2130 C C . VAL B 1 93 ? -9.383 7.461 0.224 1 97.25 93 VAL B C 1
ATOM 2132 O O . VAL B 1 93 ? -9.273 8.617 0.639 1 97.25 93 VAL B O 1
ATOM 2135 N N . SER B 1 94 ? -8.641 6.539 0.624 1 98.12 94 SER B N 1
ATOM 2136 C CA . SER B 1 94 ? -7.469 6.758 1.466 1 98.12 94 SER B CA 1
ATOM 2137 C C . SER B 1 94 ? -6.184 6.406 0.726 1 98.12 94 SER B C 1
ATOM 2139 O O . SER B 1 94 ? -6.051 5.301 0.195 1 98.12 94 SER B O 1
ATOM 2141 N N . ILE B 1 95 ? -5.246 7.344 0.68 1 98.62 95 ILE B N 1
ATOM 2142 C CA . ILE B 1 95 ? -3.996 7.211 -0.057 1 98.62 95 ILE B CA 1
ATOM 2143 C C . ILE B 1 95 ? -2.816 7.312 0.907 1 98.62 95 ILE B C 1
ATOM 2145 O O . ILE B 1 95 ? -2.811 8.156 1.807 1 98.62 95 ILE B O 1
ATOM 2149 N N . TYR B 1 96 ? -1.864 6.418 0.714 1 98.69 96 TYR B N 1
ATOM 2150 C CA . TYR B 1 96 ? -0.616 6.469 1.467 1 98.69 96 TYR B CA 1
ATOM 2151 C C . TYR B 1 96 ? 0.572 6.699 0.539 1 98.69 96 TYR B C 1
ATOM 2153 O O . TYR B 1 96 ? 0.78 5.941 -0.412 1 98.69 96 TYR B O 1
ATOM 2161 N N . LEU B 1 97 ? 1.285 7.766 0.793 1 98.62 97 LEU B N 1
ATOM 2162 C CA . LEU B 1 97 ? 2.496 8.055 0.034 1 98.62 97 LEU B CA 1
ATOM 2163 C C . LEU B 1 97 ? 3.742 7.75 0.859 1 98.62 97 LEU B C 1
ATOM 2165 O O . LEU B 1 97 ? 3.787 8.047 2.055 1 98.62 97 LEU B O 1
ATOM 2169 N N . TRP B 1 98 ? 4.723 7.113 0.172 1 98.06 98 TRP B N 1
ATOM 2170 C CA . TRP B 1 98 ? 5.977 6.867 0.875 1 98.06 98 TRP B CA 1
ATOM 2171 C C . TRP B 1 98 ? 7.164 6.996 -0.073 1 98.06 98 TRP B C 1
ATOM 2173 O O . TRP B 1 98 ? 6.988 7.188 -1.278 1 98.06 98 TRP B O 1
ATOM 2183 N N . ALA B 1 99 ? 8.367 7.008 0.483 1 97.75 99 ALA B N 1
ATOM 2184 C CA . ALA B 1 99 ? 9.648 6.977 -0.212 1 97.75 99 ALA B CA 1
ATOM 2185 C C . ALA B 1 99 ? 10.75 6.445 0.697 1 97.75 99 ALA B C 1
ATOM 2187 O O . ALA B 1 99 ? 10.625 6.477 1.923 1 97.75 99 ALA B O 1
ATOM 2188 N N . PRO B 1 100 ? 11.828 5.91 0.089 1 97 100 PRO B N 1
ATOM 2189 C CA . PRO B 1 100 ? 12.961 5.488 0.917 1 97 100 PRO B CA 1
ATOM 2190 C C . PRO B 1 100 ? 13.492 6.605 1.812 1 97 100 PRO B C 1
ATOM 2192 O O . PRO B 1 100 ? 13.461 7.777 1.425 1 97 100 PRO B O 1
ATOM 2195 N N . LEU B 1 101 ? 13.969 6.18 2.947 1 97.5 101 LEU B N 1
ATOM 2196 C CA . LEU B 1 101 ? 14.422 7.117 3.971 1 97.5 101 LEU B CA 1
ATOM 2197 C C . LEU B 1 101 ? 15.453 8.086 3.4 1 97.5 101 LEU B C 1
ATOM 2199 O O . LEU B 1 101 ? 15.391 9.289 3.658 1 97.5 101 LEU B O 1
ATOM 2203 N N . ASP B 1 102 ? 16.359 7.578 2.641 1 98.12 102 ASP B N 1
ATOM 2204 C CA . ASP B 1 102 ? 17.406 8.406 2.062 1 98.12 102 ASP B CA 1
ATOM 2205 C C . ASP B 1 102 ? 16.828 9.508 1.186 1 98.12 102 ASP B C 1
ATOM 2207 O O . ASP B 1 102 ? 17.266 10.656 1.244 1 98.12 102 ASP B O 1
ATOM 2211 N N . GLU B 1 103 ? 15.859 9.141 0.375 1 97.81 103 GLU B N 1
ATOM 2212 C CA . GLU B 1 103 ? 15.195 10.109 -0.493 1 97.81 103 GLU B CA 1
ATOM 2213 C C . GLU B 1 103 ? 14.43 11.148 0.322 1 97.81 103 GLU B C 1
ATOM 2215 O O . GLU B 1 103 ? 14.492 12.344 0.026 1 97.81 103 GLU B O 1
ATOM 2220 N N . ARG B 1 104 ? 13.766 10.758 1.304 1 98.25 104 ARG B N 1
ATOM 2221 C CA . ARG B 1 104 ? 13.016 11.672 2.16 1 98.25 104 ARG B CA 1
ATOM 2222 C C . ARG B 1 104 ? 13.945 12.633 2.896 1 98.25 104 ARG B C 1
ATOM 2224 O O . ARG B 1 104 ? 13.648 13.82 3.008 1 98.25 104 ARG B O 1
ATOM 2231 N N . ALA B 1 105 ? 15.016 12.094 3.359 1 98.62 105 ALA B N 1
ATOM 2232 C CA . ALA B 1 105 ? 16 12.938 4.031 1 98.62 105 ALA B CA 1
ATOM 2233 C C . ALA B 1 105 ? 16.547 14 3.086 1 98.62 105 ALA B C 1
ATOM 2235 O O . ALA B 1 105 ? 16.703 15.156 3.475 1 98.62 105 ALA B O 1
ATOM 2236 N N . ARG B 1 106 ? 16.812 13.633 1.865 1 98.44 106 ARG B N 1
ATOM 2237 C CA . ARG B 1 106 ? 17.312 14.586 0.874 1 98.44 106 ARG B CA 1
ATOM 2238 C C . ARG B 1 106 ? 16.266 15.68 0.608 1 98.44 106 ARG B C 1
ATOM 2240 O O . ARG B 1 106 ? 16.609 16.859 0.53 1 98.44 106 ARG B O 1
ATOM 2247 N N . ARG B 1 107 ? 15.047 15.305 0.475 1 97.56 107 ARG B N 1
ATOM 2248 C CA . ARG B 1 107 ? 13.969 16.266 0.23 1 97.56 107 ARG B CA 1
ATOM 2249 C C . ARG B 1 107 ? 13.844 17.25 1.384 1 97.56 107 ARG B C 1
ATOM 2251 O O . ARG B 1 107 ? 13.734 18.453 1.163 1 97.56 107 ARG B O 1
ATOM 2258 N N . ILE B 1 108 ? 13.891 16.75 2.57 1 96.69 108 ILE B N 1
ATOM 2259 C CA . ILE B 1 108 ? 13.727 17.578 3.76 1 96.69 108 ILE B CA 1
ATOM 2260 C C . ILE B 1 108 ? 14.945 18.484 3.924 1 96.69 108 ILE B C 1
ATOM 2262 O O . ILE B 1 108 ? 14.812 19.656 4.273 1 96.69 108 ILE B O 1
ATOM 2266 N N . SER B 1 109 ? 16.125 17.922 3.715 1 98.38 109 SER B N 1
ATOM 2267 C CA . SER B 1 109 ? 17.344 18.703 3.756 1 98.38 109 SER B CA 1
ATOM 2268 C C . SER B 1 109 ? 17.25 19.922 2.838 1 98.38 109 SER B C 1
ATOM 2270 O O . SER B 1 109 ? 17.531 21.047 3.258 1 98.38 109 SER B O 1
ATOM 2272 N N . LYS B 1 110 ? 16.828 19.688 1.649 1 97.69 110 LYS B N 1
ATOM 2273 C CA . LYS B 1 110 ? 16.703 20.75 0.659 1 97.69 110 LYS B CA 1
ATOM 2274 C C . LYS B 1 110 ? 15.609 21.75 1.061 1 97.69 110 LYS B C 1
ATOM 2276 O O . LYS B 1 110 ? 15.828 22.953 1.011 1 97.69 110 LYS B O 1
ATOM 2281 N N . ARG B 1 111 ? 14.508 21.266 1.483 1 93.62 111 ARG B N 1
ATOM 2282 C CA . ARG B 1 111 ? 13.352 22.094 1.816 1 93.62 111 ARG B CA 1
ATOM 2283 C C . ARG B 1 111 ? 13.656 23 3.012 1 93.62 111 ARG B C 1
ATOM 2285 O O . ARG B 1 111 ? 13.312 24.188 3.002 1 93.62 111 ARG B O 1
ATOM 2292 N N . ASP B 1 112 ? 14.273 22.391 4.043 1 93.62 112 ASP B N 1
ATOM 2293 C CA . ASP B 1 112 ? 14.469 23.109 5.305 1 93.62 112 ASP B CA 1
ATOM 2294 C C . ASP B 1 112 ? 15.82 23.797 5.344 1 93.62 112 ASP B C 1
ATOM 2296 O O . ASP B 1 112 ? 16.125 24.547 6.281 1 93.62 112 ASP B O 1
ATOM 2300 N N . GLY B 1 113 ? 16.656 23.578 4.375 1 96.94 113 GLY B N 1
ATOM 2301 C CA . GLY B 1 113 ? 17.984 24.188 4.336 1 96.94 113 GLY B CA 1
ATOM 2302 C C . GLY B 1 113 ? 18.906 23.672 5.422 1 96.94 113 GLY B C 1
ATOM 2303 O O . GLY B 1 113 ? 19.641 24.453 6.047 1 96.94 113 GLY B O 1
ATOM 2304 N N . ILE B 1 114 ? 18.844 22.469 5.734 1 97.12 114 ILE B N 1
ATOM 2305 C CA . ILE B 1 114 ? 19.688 21.844 6.746 1 97.12 114 ILE B CA 1
ATOM 2306 C C . ILE B 1 114 ? 20.516 20.734 6.117 1 97.12 114 ILE B C 1
ATOM 2308 O O . ILE B 1 114 ? 20.281 20.359 4.965 1 97.12 114 ILE B O 1
ATOM 2312 N N . SER B 1 115 ? 21.516 20.203 6.863 1 98.31 115 SER B N 1
ATOM 2313 C CA . SER B 1 115 ? 22.344 19.125 6.332 1 98.31 115 SER B CA 1
ATOM 2314 C C . SER B 1 115 ? 21.562 17.828 6.18 1 98.31 115 SER B C 1
ATOM 2316 O O . SER B 1 115 ? 20.547 17.641 6.863 1 98.31 115 SER B O 1
ATOM 2318 N N . TYR B 1 116 ? 22.016 16.984 5.312 1 98.25 116 TYR B N 1
ATOM 2319 C CA . TYR B 1 116 ? 21.438 15.656 5.145 1 98.25 116 TYR B CA 1
ATOM 2320 C C . TYR B 1 116 ? 21.359 14.922 6.477 1 98.25 116 TYR B C 1
ATOM 2322 O O . TYR B 1 116 ? 20.328 14.328 6.812 1 98.25 116 TYR B O 1
ATOM 2330 N N . GLU B 1 117 ? 22.406 14.992 7.184 1 98.31 117 GLU B N 1
ATOM 2331 C CA . GLU B 1 117 ? 22.5 14.297 8.461 1 98.31 117 GLU B CA 1
ATOM 2332 C C . GLU B 1 117 ? 21.469 14.82 9.453 1 98.31 117 GLU B C 1
ATOM 2334 O O . GLU B 1 117 ? 20.812 14.031 10.148 1 98.31 117 GLU B O 1
ATOM 2339 N N . ASN B 1 118 ? 21.344 16.125 9.523 1 97.75 118 ASN B N 1
ATOM 2340 C CA . ASN B 1 118 ? 20.359 16.719 10.422 1 97.75 118 ASN B CA 1
ATOM 2341 C C . ASN B 1 118 ? 18.938 16.375 10 1 97.75 118 ASN B C 1
ATOM 2343 O O . ASN B 1 118 ? 18.078 16.109 10.844 1 97.75 118 ASN B O 1
ATOM 2347 N N . ALA B 1 119 ? 18.672 16.359 8.742 1 97.88 119 ALA B N 1
ATOM 2348 C CA . ALA B 1 119 ? 17.375 15.953 8.219 1 97.88 119 ALA B CA 1
ATOM 2349 C C . ALA B 1 119 ? 17.062 14.508 8.578 1 97.88 119 ALA B C 1
ATOM 2351 O O . ALA B 1 119 ? 15.961 14.203 9.055 1 97.88 119 ALA B O 1
ATOM 2352 N N . LEU B 1 120 ? 18.047 13.664 8.359 1 98.06 120 LEU B N 1
ATOM 2353 C CA . LEU B 1 120 ? 17.906 12.242 8.656 1 98.06 120 LEU B CA 1
ATOM 2354 C C . LEU B 1 120 ? 17.562 12.031 10.133 1 98.06 120 LEU B C 1
ATOM 2356 O O . LEU B 1 120 ? 16.625 11.297 10.453 1 98.06 120 LEU B O 1
ATOM 2360 N N . LEU B 1 121 ? 18.281 12.672 10.969 1 97.31 121 LEU B N 1
ATOM 2361 C CA . LEU B 1 121 ? 18.062 12.539 12.406 1 97.31 121 LEU B CA 1
ATOM 2362 C C . LEU B 1 121 ? 16.688 13.055 12.805 1 97.31 121 LEU B C 1
ATOM 2364 O O . LEU B 1 121 ? 16 12.438 13.625 1 97.31 121 LEU B O 1
ATOM 2368 N N . SER B 1 122 ? 16.328 14.164 12.242 1 95.75 122 SER B N 1
ATOM 2369 C CA . SER B 1 122 ? 15.023 14.75 12.531 1 95.75 122 SER B CA 1
ATOM 2370 C C . SER B 1 122 ? 13.891 13.805 12.141 1 95.75 122 SER B C 1
ATOM 2372 O O . SER B 1 122 ? 12.93 13.633 12.891 1 95.75 122 SER B O 1
ATOM 2374 N N . ILE B 1 123 ? 14 13.18 11.008 1 96.75 123 ILE B N 1
ATOM 2375 C CA . ILE B 1 123 ? 12.992 12.242 10.523 1 96.75 123 ILE B CA 1
ATOM 2376 C C . ILE B 1 123 ? 12.883 11.055 11.477 1 96.75 123 ILE B C 1
ATOM 2378 O O . ILE B 1 123 ? 11.789 10.688 11.898 1 96.75 123 ILE B O 1
ATOM 2382 N N . LEU B 1 124 ? 13.992 10.508 11.805 1 97.06 124 LEU B N 1
ATOM 2383 C CA . LEU B 1 124 ? 14.023 9.32 12.648 1 97.06 124 LEU B CA 1
ATOM 2384 C C . LEU B 1 124 ? 13.406 9.609 14.016 1 97.06 124 LEU B C 1
ATOM 2386 O O . LEU B 1 124 ? 12.617 8.805 14.523 1 97.06 124 LEU B O 1
ATOM 2390 N N . GLU B 1 125 ? 13.75 10.75 14.562 1 96.81 125 GLU B N 1
ATOM 2391 C CA . GLU B 1 125 ? 13.211 11.125 15.867 1 96.81 125 GLU B CA 1
ATOM 2392 C C . GLU B 1 125 ? 11.703 11.328 15.805 1 96.81 125 GLU B C 1
ATOM 2394 O O . GLU B 1 125 ? 10.977 10.859 16.688 1 96.81 125 GLU B O 1
ATOM 2399 N N . ARG B 1 126 ? 11.297 11.984 14.828 1 95.44 126 ARG B N 1
ATOM 2400 C CA . ARG B 1 126 ? 9.867 12.25 14.688 1 95.44 126 ARG B CA 1
ATOM 2401 C C . ARG B 1 126 ? 9.102 10.961 14.422 1 95.44 126 ARG B C 1
ATOM 2403 O O . ARG B 1 126 ? 8.008 10.758 14.953 1 95.44 126 ARG B O 1
ATOM 2410 N N . GLU B 1 127 ? 9.609 10.156 13.586 1 95.75 127 GLU B N 1
ATOM 2411 C CA . GLU B 1 127 ? 8.938 8.898 13.266 1 95.75 127 GLU B CA 1
ATOM 2412 C C . GLU B 1 127 ? 8.867 7.977 14.477 1 95.75 127 GLU B C 1
ATOM 2414 O O . GLU B 1 127 ? 7.883 7.262 14.664 1 95.75 127 GLU B O 1
ATOM 2419 N N . GLN B 1 128 ? 9.93 7.938 15.234 1 96.31 128 GLN B N 1
ATOM 2420 C CA . GLN B 1 128 ? 9.891 7.18 16.484 1 96.31 128 GLN B CA 1
ATOM 2421 C C . GLN B 1 128 ? 8.781 7.691 17.406 1 96.31 128 GLN B C 1
ATOM 2423 O O . GLN B 1 128 ? 8.055 6.902 18 1 96.31 128 GLN B O 1
ATOM 2428 N N . SER B 1 129 ? 8.711 9.016 17.516 1 96.94 129 SER B N 1
ATOM 2429 C CA . SER B 1 129 ? 7.66 9.617 18.328 1 96.94 129 SER B CA 1
ATOM 2430 C C . SER B 1 129 ? 6.277 9.25 17.797 1 96.94 129 SER B C 1
ATOM 2432 O O . SER B 1 129 ? 5.383 8.891 18.562 1 96.94 129 SER B O 1
ATOM 2434 N N . HIS B 1 130 ? 6.078 9.336 16.5 1 95.44 130 HIS B N 1
ATOM 2435 C CA . HIS B 1 130 ? 4.809 8.961 15.875 1 95.44 130 HIS B CA 1
ATOM 2436 C C . HIS B 1 130 ? 4.445 7.516 16.203 1 95.44 130 HIS B C 1
ATOM 2438 O O . HIS B 1 130 ? 3.312 7.227 16.578 1 95.44 130 HIS B O 1
ATOM 2444 N N . TYR B 1 131 ? 5.41 6.684 15.953 1 95.19 131 TYR B N 1
ATOM 2445 C CA . TYR B 1 131 ? 5.18 5.266 16.219 1 95.19 131 TYR B CA 1
ATOM 2446 C C . TYR B 1 131 ? 4.734 5.051 17.656 1 95.19 131 TYR B C 1
ATOM 2448 O O . TYR B 1 131 ? 3.736 4.367 17.906 1 95.19 131 TYR B O 1
ATOM 2456 N N . TYR B 1 132 ? 5.48 5.621 18.562 1 96.81 132 TYR B N 1
ATOM 2457 C CA . TYR B 1 132 ? 5.188 5.488 19.984 1 96.81 132 TYR B CA 1
ATOM 2458 C C . TYR B 1 132 ? 3.793 6.016 20.312 1 96.81 132 TYR B C 1
ATOM 2460 O O . TYR B 1 132 ? 2.99 5.32 20.938 1 96.81 132 TYR B O 1
ATOM 2468 N N . ARG B 1 133 ? 3.494 7.156 19.906 1 97.12 133 ARG B N 1
ATOM 2469 C CA . ARG B 1 133 ? 2.223 7.797 20.219 1 97.12 133 ARG B CA 1
ATOM 2470 C C . ARG B 1 133 ? 1.054 7.043 19.594 1 97.12 133 ARG B C 1
ATOM 2472 O O . ARG B 1 133 ? 0.004 6.883 20.219 1 97.12 133 ARG B O 1
ATOM 2479 N N . PHE B 1 134 ? 1.253 6.605 18.344 1 96.38 134 PHE B N 1
ATOM 2480 C CA . PHE B 1 134 ? 0.201 5.848 17.688 1 96.38 134 PHE B CA 1
ATOM 2481 C C . PHE B 1 134 ? -0.109 4.562 18.438 1 96.38 134 PHE B C 1
ATOM 2483 O O . PHE B 1 134 ? -1.275 4.199 18.609 1 96.38 134 PHE B O 1
ATOM 2490 N N . TRP B 1 135 ? 0.887 3.934 18.812 1 96.19 135 TRP B N 1
ATOM 2491 C CA . TRP B 1 135 ? 0.716 2.709 19.594 1 96.19 135 TRP B CA 1
ATOM 2492 C C . TRP B 1 135 ? 0.11 3.008 20.953 1 96.19 135 TRP B C 1
ATOM 2494 O O . TRP B 1 135 ? -0.888 2.396 21.344 1 96.19 135 TRP B O 1
ATOM 2504 N N . LYS B 1 136 ? 0.629 3.955 21.672 1 96.62 136 LYS B N 1
ATOM 2505 C CA . LYS B 1 136 ? 0.263 4.277 23.047 1 96.62 136 LYS B CA 1
ATOM 2506 C C . LYS B 1 136 ? -1.17 4.797 23.125 1 96.62 136 LYS B C 1
ATOM 2508 O O . LYS B 1 136 ? -1.954 4.344 23.969 1 96.62 136 LYS B O 1
ATOM 2513 N N . TYR B 1 137 ? -1.496 5.742 22.25 1 96.81 137 TYR B N 1
ATOM 2514 C CA . TYR B 1 137 ? -2.742 6.48 22.422 1 96.81 137 TYR B CA 1
ATOM 2515 C C . TYR B 1 137 ? -3.854 5.879 21.578 1 96.81 137 TYR B C 1
ATOM 2517 O O . TYR B 1 137 ? -5.035 6.016 21.891 1 96.81 137 TYR B O 1
ATOM 2525 N N . TYR B 1 138 ? -3.482 5.207 20.484 1 96.38 138 TYR B N 1
ATOM 2526 C CA . TYR B 1 138 ? -4.5 4.762 19.531 1 96.38 138 TYR B CA 1
ATOM 2527 C C . TYR B 1 138 ? -4.5 3.244 19.406 1 96.38 138 TYR B C 1
ATOM 2529 O O . TYR B 1 138 ? -5.453 2.658 18.891 1 96.38 138 TYR B O 1
ATOM 2537 N N . GLY B 1 139 ? -3.422 2.576 19.781 1 96.31 139 GLY B N 1
ATOM 2538 C CA . GLY B 1 139 ? -3.303 1.135 19.625 1 96.31 139 GLY B CA 1
ATOM 2539 C C . GLY B 1 139 ? -3.105 0.704 18.188 1 96.31 139 GLY B C 1
ATOM 2540 O O . GLY B 1 139 ? -3.555 -0.372 17.797 1 96.31 139 GLY B O 1
ATOM 2541 N N . ILE B 1 140 ? -2.545 1.566 17.469 1 94.06 140 ILE B N 1
ATOM 2542 C CA . ILE B 1 140 ? -2.4 1.335 16.031 1 94.06 140 ILE B CA 1
ATOM 2543 C C . ILE B 1 140 ? -0.927 1.13 15.695 1 94.06 140 ILE B C 1
ATOM 2545 O O . ILE B 1 140 ? -0.051 1.772 16.281 1 94.06 140 ILE B O 1
ATOM 2549 N N . ASP B 1 141 ? -0.677 0.248 14.742 1 91.75 141 ASP B N 1
ATOM 2550 C CA . ASP B 1 141 ? 0.628 0.138 14.102 1 91.75 141 ASP B CA 1
ATOM 2551 C C . ASP B 1 141 ? 0.689 0.989 12.836 1 91.75 141 ASP B C 1
ATOM 2553 O O . ASP B 1 141 ? 0.086 0.641 11.82 1 91.75 141 ASP B O 1
ATOM 2557 N N . ILE B 1 142 ? 1.411 1.992 12.852 1 87.88 142 ILE B N 1
ATOM 2558 C CA . ILE B 1 142 ? 1.438 2.971 11.773 1 87.88 142 ILE B CA 1
ATOM 2559 C C . ILE B 1 142 ? 2.055 2.342 10.523 1 87.88 142 ILE B C 1
ATOM 2561 O O . ILE B 1 142 ? 1.918 2.875 9.422 1 87.88 142 ILE B O 1
ATOM 2565 N N . GLN B 1 143 ? 2.748 1.234 10.719 1 89.44 143 GLN B N 1
ATOM 2566 C CA . GLN B 1 143 ? 3.365 0.558 9.578 1 89.44 143 GLN B CA 1
ATOM 2567 C C . GLN B 1 143 ? 2.354 -0.317 8.844 1 89.44 143 GLN B C 1
ATOM 2569 O O . GLN B 1 143 ? 2.631 -0.808 7.746 1 89.44 143 GLN B O 1
ATOM 2574 N N . ASP B 1 144 ? 1.235 -0.543 9.469 1 93.12 144 ASP B N 1
ATOM 2575 C CA . ASP B 1 144 ? 0.169 -1.312 8.836 1 93.12 144 ASP B CA 1
ATOM 2576 C C . ASP B 1 144 ? -0.54 -0.49 7.762 1 93.12 144 ASP B C 1
ATOM 2578 O O . ASP B 1 144 ? -1.254 0.464 8.07 1 93.12 144 ASP B O 1
ATOM 2582 N N . LEU B 1 145 ? -0.385 -0.917 6.531 1 95.75 145 LEU B N 1
ATOM 2583 C CA . LEU B 1 145 ? -0.919 -0.149 5.414 1 95.75 145 LEU B CA 1
ATOM 2584 C C . LEU B 1 145 ? -2.143 -0.837 4.816 1 95.75 145 LEU B C 1
ATOM 2586 O O . LEU B 1 145 ? -2.615 -0.454 3.746 1 95.75 145 LEU B O 1
ATOM 2590 N N . SER B 1 146 ? -2.709 -1.797 5.488 1 90.88 146 SER B N 1
ATOM 2591 C CA . SER B 1 146 ? -3.707 -2.711 4.941 1 90.88 146 SER B CA 1
ATOM 2592 C C . SER B 1 146 ? -5.047 -2.01 4.742 1 90.88 146 SER B C 1
ATOM 2594 O O . SER B 1 146 ? -5.938 -2.539 4.07 1 90.88 146 SER B O 1
ATOM 2596 N N . LEU B 1 147 ? -5.172 -0.819 5.27 1 92.38 147 LEU B N 1
ATOM 2597 C CA . LEU B 1 147 ? -6.477 -0.176 5.176 1 92.38 147 LEU B CA 1
ATOM 2598 C C . LEU B 1 147 ? -6.508 0.835 4.031 1 92.38 147 LEU B C 1
ATOM 2600 O O . LEU B 1 147 ? -7.559 1.399 3.723 1 92.38 147 LEU B O 1
ATOM 2604 N N . TYR B 1 148 ? -5.406 1.151 3.482 1 97.5 148 TYR B N 1
ATOM 2605 C CA . TYR B 1 148 ? -5.348 2.176 2.445 1 97.5 148 TYR B CA 1
ATOM 2606 C C . TYR B 1 148 ? -5.781 1.612 1.098 1 97.5 148 TYR B C 1
ATOM 2608 O O . TYR B 1 148 ? -5.496 0.455 0.781 1 97.5 148 TYR B O 1
ATOM 2616 N N . ASP B 1 149 ? -6.418 2.463 0.327 1 97.88 149 ASP B N 1
ATOM 2617 C CA . ASP B 1 149 ? -6.906 2.055 -0.987 1 97.88 149 ASP B CA 1
ATOM 2618 C C . ASP B 1 149 ? -5.785 2.088 -2.023 1 97.88 149 ASP B C 1
ATOM 2620 O O . ASP B 1 149 ? -5.816 1.342 -3.004 1 97.88 149 ASP B O 1
ATOM 2624 N N . LEU B 1 150 ? -4.918 2.986 -1.817 1 98.62 150 LEU B N 1
ATOM 2625 C CA . LEU B 1 150 ? -3.812 3.201 -2.742 1 98.62 150 LEU B CA 1
ATOM 2626 C C . LEU B 1 150 ? -2.543 3.588 -1.992 1 98.62 150 LEU B C 1
ATOM 2628 O O . LEU B 1 150 ? -2.559 4.508 -1.17 1 98.62 150 LEU B O 1
ATOM 2632 N N . VAL B 1 151 ? -1.48 2.844 -2.18 1 98.69 151 VAL B N 1
ATOM 2633 C CA . VAL B 1 151 ? -0.172 3.139 -1.606 1 98.69 151 VAL B CA 1
ATOM 2634 C C . VAL B 1 151 ? 0.851 3.336 -2.723 1 98.69 151 VAL B C 1
ATOM 2636 O O . VAL B 1 151 ? 0.965 2.5 -3.623 1 98.69 151 VAL B O 1
ATOM 2639 N N . ILE B 1 152 ? 1.654 4.438 -2.688 1 98.75 152 ILE B N 1
ATOM 2640 C CA . ILE B 1 152 ? 2.518 4.785 -3.812 1 98.75 152 ILE B CA 1
ATOM 2641 C C . ILE B 1 152 ? 3.924 5.102 -3.307 1 98.75 152 ILE B C 1
ATOM 2643 O O . ILE B 1 152 ? 4.094 5.918 -2.398 1 98.75 152 ILE B O 1
ATOM 2647 N N . ASN B 1 153 ? 4.887 4.449 -3.895 1 98.06 153 ASN B N 1
ATOM 2648 C CA . ASN B 1 153 ? 6.277 4.891 -3.783 1 98.06 153 ASN B CA 1
ATOM 2649 C C . ASN B 1 153 ? 6.539 6.129 -4.629 1 98.06 153 ASN B C 1
ATOM 2651 O O . ASN B 1 153 ? 6.648 6.039 -5.855 1 98.06 153 ASN B O 1
ATOM 2655 N N . THR B 1 154 ? 6.734 7.219 -4.023 1 98.06 154 THR B N 1
ATOM 2656 C CA . THR B 1 154 ? 6.812 8.484 -4.746 1 98.06 154 THR B CA 1
ATOM 2657 C C . THR B 1 154 ? 8.227 8.719 -5.273 1 98.06 154 THR B C 1
ATOM 2659 O O . THR B 1 154 ? 8.453 9.664 -6.035 1 98.06 154 THR B O 1
ATOM 2662 N N . SER B 1 155 ? 9.188 7.91 -4.867 1 96.5 155 SER B N 1
ATOM 2663 C CA . SER B 1 155 ? 10.562 8.117 -5.316 1 96.5 155 SER B CA 1
ATOM 2664 C C . SER B 1 155 ? 10.734 7.688 -6.77 1 96.5 155 SER B C 1
ATOM 2666 O O . SER B 1 155 ? 11.727 8.047 -7.41 1 96.5 155 SER B O 1
ATOM 2668 N N . LYS B 1 156 ? 9.781 6.926 -7.297 1 95.19 156 LYS B N 1
ATOM 2669 C CA . LYS B 1 156 ? 9.914 6.387 -8.648 1 95.19 156 LYS B CA 1
ATOM 2670 C C . LYS B 1 156 ? 9.164 7.25 -9.656 1 95.19 156 LYS B C 1
ATOM 2672 O O . LYS B 1 156 ? 9.195 6.98 -10.859 1 95.19 156 LYS B O 1
ATOM 2677 N N . LEU B 1 157 ? 8.469 8.195 -9.164 1 96.38 157 LEU B N 1
ATOM 2678 C CA . LEU B 1 157 ? 7.66 9.078 -10 1 96.38 157 LEU B CA 1
ATOM 2679 C C . LEU B 1 157 ? 7.934 10.539 -9.672 1 96.38 157 LEU B C 1
ATOM 2681 O O . LEU B 1 157 ? 8.297 10.867 -8.539 1 96.38 157 LEU B O 1
ATOM 2685 N N . SER B 1 158 ? 7.75 11.422 -10.656 1 94.56 158 SER B N 1
ATOM 2686 C CA . SER B 1 158 ? 7.703 12.852 -10.359 1 94.56 158 SER B CA 1
ATOM 2687 C C . SER B 1 158 ? 6.418 13.219 -9.617 1 94.56 158 SER B C 1
ATOM 2689 O O . SER B 1 158 ? 5.434 12.477 -9.672 1 94.56 158 SER B O 1
ATOM 2691 N N . PRO B 1 159 ? 6.422 14.352 -8.938 1 94.81 159 PRO B N 1
ATOM 2692 C CA . PRO B 1 159 ? 5.203 14.789 -8.25 1 94.81 159 PRO B CA 1
ATOM 2693 C C . PRO B 1 159 ? 3.996 14.867 -9.172 1 94.81 159 PRO B C 1
ATOM 2695 O O . PRO B 1 159 ? 2.887 14.492 -8.789 1 94.81 159 PRO B O 1
ATOM 2698 N N . GLU B 1 160 ? 4.262 15.336 -10.359 1 95.56 160 GLU B N 1
ATOM 2699 C CA . GLU B 1 160 ? 3.18 15.453 -11.328 1 95.56 160 GLU B CA 1
ATOM 2700 C C . GLU B 1 160 ? 2.621 14.078 -11.695 1 95.56 160 GLU B C 1
ATOM 2702 O O . GLU B 1 160 ? 1.408 13.922 -11.852 1 95.56 160 GLU B O 1
ATOM 2707 N N . LYS B 1 161 ? 3.49 13.148 -11.844 1 97.12 161 LYS B N 1
ATOM 2708 C CA . LYS B 1 161 ? 3.062 11.797 -12.203 1 97.12 161 LYS B CA 1
ATOM 2709 C C . LYS B 1 161 ? 2.367 11.109 -11.031 1 97.12 161 LYS B C 1
ATOM 2711 O O . LYS B 1 161 ? 1.446 10.312 -11.227 1 97.12 161 LYS B O 1
ATOM 2716 N N . VAL B 1 162 ? 2.844 11.359 -9.828 1 98.12 162 VAL B N 1
ATOM 2717 C CA . VAL B 1 162 ? 2.145 10.859 -8.648 1 98.12 162 VAL B CA 1
ATOM 2718 C C . VAL B 1 162 ? 0.71 11.383 -8.633 1 98.12 162 VAL B C 1
ATOM 2720 O O . VAL B 1 162 ? -0.235 10.617 -8.445 1 98.12 162 VAL B O 1
ATOM 2723 N N . LEU B 1 163 ? 0.558 12.695 -8.875 1 97.56 163 LEU B N 1
ATOM 2724 C CA . LEU B 1 163 ? -0.763 13.312 -8.922 1 97.56 163 LEU B CA 1
ATOM 2725 C C . LEU B 1 163 ? -1.617 12.68 -10.016 1 97.56 163 LEU B C 1
ATOM 2727 O O . LEU B 1 163 ? -2.785 12.359 -9.789 1 97.56 163 LEU B O 1
ATOM 2731 N N . GLY B 1 164 ? -1.007 12.508 -11.148 1 97.5 164 GLY B N 1
ATOM 2732 C CA . GLY B 1 164 ? -1.722 11.883 -12.25 1 97.5 164 GLY B CA 1
ATOM 2733 C C . GLY B 1 164 ? -2.223 10.492 -11.922 1 97.5 164 GLY B C 1
ATOM 2734 O O . GLY B 1 164 ? -3.33 10.117 -12.312 1 97.5 164 GLY B O 1
ATOM 2735 N N . LEU B 1 165 ? -1.44 9.734 -11.273 1 98.19 165 LEU B N 1
ATOM 2736 C CA . LEU B 1 165 ? -1.809 8.375 -10.867 1 98.19 165 LEU B CA 1
ATOM 2737 C C . LEU B 1 165 ? -3.014 8.398 -9.93 1 98.19 165 LEU B C 1
ATOM 2739 O O . LEU B 1 165 ? -3.957 7.625 -10.109 1 98.19 165 LEU B O 1
ATOM 2743 N N . ILE B 1 166 ? -2.984 9.25 -8.945 1 98.25 166 ILE B N 1
ATOM 2744 C CA . ILE B 1 166 ? -4.07 9.367 -7.98 1 98.25 166 ILE B CA 1
ATOM 2745 C C . ILE B 1 166 ? -5.34 9.828 -8.688 1 98.25 166 ILE B C 1
ATOM 2747 O O . ILE B 1 166 ? -6.43 9.312 -8.422 1 98.25 166 ILE B O 1
ATOM 2751 N N . GLU B 1 167 ? -5.18 10.766 -9.562 1 96.88 167 GLU B N 1
ATOM 2752 C CA . GLU B 1 167 ? -6.324 11.242 -10.336 1 96.88 167 GLU B CA 1
ATOM 2753 C C . GLU B 1 167 ? -6.949 10.117 -11.148 1 96.88 167 GLU B C 1
ATOM 2755 O O . GLU B 1 167 ? -8.172 10.016 -11.242 1 96.88 167 GLU B O 1
ATOM 2760 N N . TYR B 1 168 ? -6.133 9.344 -11.781 1 97.06 168 TYR B N 1
ATOM 2761 C CA . TYR B 1 168 ? -6.641 8.195 -12.531 1 97.06 168 TYR B CA 1
ATOM 2762 C C . TYR B 1 168 ? -7.477 7.289 -11.633 1 97.06 168 TYR B C 1
ATOM 2764 O O . TYR B 1 168 ? -8.57 6.867 -12.016 1 97.06 168 TYR B O 1
ATOM 2772 N N . PHE B 1 169 ? -6.988 7.004 -10.453 1 97.75 169 PHE B N 1
ATOM 2773 C CA . PHE B 1 169 ? -7.703 6.168 -9.492 1 97.75 169 PHE B CA 1
ATOM 2774 C C . PHE B 1 169 ? -9.039 6.797 -9.117 1 97.75 169 PHE B C 1
ATOM 2776 O O . PHE B 1 169 ? -10.078 6.141 -9.188 1 97.75 169 PHE B O 1
ATOM 2783 N N . LEU B 1 170 ? -9.008 8.078 -8.75 1 96.62 170 LEU B N 1
ATOM 2784 C CA . LEU B 1 170 ? -10.195 8.789 -8.297 1 96.62 170 LEU B CA 1
ATOM 2785 C C . LEU B 1 170 ? -11.234 8.867 -9.406 1 96.62 170 LEU B C 1
ATOM 2787 O O . LEU B 1 170 ? -12.422 8.609 -9.18 1 96.62 170 LEU B O 1
ATOM 2791 N N . ASP B 1 171 ? -10.797 9.18 -10.594 1 94.56 171 ASP B N 1
ATOM 2792 C CA . ASP B 1 171 ? -11.711 9.312 -11.727 1 94.56 171 ASP B CA 1
ATOM 2793 C C . ASP B 1 171 ? -12.328 7.961 -12.086 1 94.56 171 ASP B C 1
ATOM 2795 O O . ASP B 1 171 ? -13.484 7.898 -12.523 1 94.56 171 ASP B O 1
ATOM 2799 N N . SER B 1 172 ? -11.594 6.949 -11.938 1 94.56 172 SER B N 1
ATOM 2800 C CA . SER B 1 172 ? -12.086 5.605 -12.227 1 94.56 172 SER B CA 1
ATOM 2801 C C . SER B 1 172 ? -13.094 5.148 -11.18 1 94.56 172 SER B C 1
ATOM 2803 O O . SER B 1 172 ? -14.062 4.453 -11.5 1 94.56 172 SER B O 1
ATOM 2805 N N . TYR B 1 173 ? -12.875 5.523 -9.93 1 91.81 173 TYR B N 1
ATOM 2806 C CA . TYR B 1 173 ? -13.727 5.117 -8.82 1 91.81 173 TYR B CA 1
ATOM 2807 C C . TYR B 1 173 ? -14.992 5.961 -8.766 1 91.81 173 TYR B C 1
ATOM 2809 O O . TYR B 1 173 ? -16.094 5.434 -8.602 1 91.81 173 TYR B O 1
ATOM 2817 N N . ILE B 1 174 ? -14.875 7.297 -8.797 1 83.19 174 ILE B N 1
ATOM 2818 C CA . ILE B 1 174 ? -16.016 8.203 -8.688 1 83.19 174 ILE B CA 1
ATOM 2819 C C . ILE B 1 174 ? -16.953 8.008 -9.875 1 83.19 174 ILE B C 1
ATOM 2821 O O . ILE B 1 174 ? -18.172 8.062 -9.734 1 83.19 174 ILE B O 1
ATOM 2825 N N . GLN B 1 175 ? -16.484 7.734 -11.039 1 66.81 175 GLN B N 1
ATOM 2826 C CA . GLN B 1 175 ? -17.375 7.398 -12.133 1 66.81 175 GLN B CA 1
ATOM 2827 C C . GLN B 1 175 ? -18.172 6.129 -11.836 1 66.81 175 GLN B C 1
ATOM 2829 O O . GLN B 1 175 ? -19.312 5.973 -12.289 1 66.81 175 GLN B O 1
ATOM 2834 N N . LEU B 1 176 ? -17.594 5.27 -11.062 1 55.12 176 LEU B N 1
ATOM 2835 C CA . LEU B 1 176 ? -18.312 4.047 -10.711 1 55.12 176 LEU B CA 1
ATOM 2836 C C . LEU B 1 176 ? -19.344 4.312 -9.617 1 55.12 176 LEU B C 1
ATOM 2838 O O . LEU B 1 176 ? -20.359 3.627 -9.539 1 55.12 176 LEU B O 1
ATOM 2842 N N . SER B 1 177 ? -19.047 5.246 -8.523 1 49.88 177 SER B N 1
ATOM 2843 C CA . SER B 1 177 ? -20.047 5.516 -7.496 1 49.88 177 SER B CA 1
ATOM 2844 C C . SER B 1 177 ? -21.109 6.469 -8.008 1 49.88 177 SER B C 1
ATOM 2846 O O . SER B 1 177 ? -20.812 7.605 -8.383 1 49.88 177 SER B O 1
ATOM 2848 N N . PRO B 1 178 ? -22.141 5.91 -8.664 1 41.94 178 PRO B N 1
ATOM 2849 C CA . PRO B 1 178 ? -23.203 6.844 -9.055 1 41.94 178 PRO B CA 1
ATOM 2850 C C . PRO B 1 178 ? -23.531 7.848 -7.953 1 41.94 178 PRO B C 1
ATOM 2852 O O . PRO B 1 178 ? -23.562 7.488 -6.773 1 41.94 178 PRO B O 1
ATOM 2855 N N . ARG B 1 179 ? -23.234 9.133 -8.141 1 40.09 179 ARG B N 1
ATOM 2856 C CA . ARG B 1 179 ? -23.859 10.125 -7.273 1 40.09 179 ARG B CA 1
ATOM 2857 C C . ARG B 1 179 ? -25.297 9.734 -6.938 1 40.09 179 ARG B C 1
ATOM 2859 O O . ARG B 1 179 ? -26.109 9.5 -7.832 1 40.09 179 ARG B O 1
ATOM 2866 N N . LYS B 1 180 ? -25.469 9.055 -5.75 1 30.39 180 LYS B N 1
ATOM 2867 C CA . LYS B 1 180 ? -26.875 8.977 -5.371 1 30.39 180 LYS B CA 1
ATOM 2868 C C . LYS B 1 180 ? -27.5 10.359 -5.309 1 30.39 180 LYS B C 1
ATOM 2870 O O . LYS B 1 180 ? -26.891 11.305 -4.816 1 30.39 180 LYS B O 1
#

Organism: Metallosphaera sedula (strain ATCC 51363 / DSM 5348 / JCM 9185 / NBRC 15509 / TH2) (NCBI:txid399549)

Secondary structure (DSSP, 8-state):
-EEEEE--TTSSHHHHHHHHHHHHT-EEEEHHHHHHHHHHHTT--HHHHHHHHHH-THHHHHHHHHHHHHHHT-SEEEE-SSHHHHTTTT-SEEEEEE--HHHHHHHHHHHHT--HHHHHHHHHHHHHHHHHHIIIII---TT--TT-SEEEEGGGS-HHHHHHHHHHHHHHHHHHS---/-EEEEE--TTSSHHHHHHHHHHHHT-EEEEHHHHHHHHHHHTT--HHHHHHHHHH-HHHHHHHHHHHHHHHHT-SEEEE-SSHHHHTTTT-SEEEEEE--HHHHHHHHHHHHT--HHHHHHHHHHHHHHHHHHIIIII---TT--TT-SEEEEGGGS-HHHHHHHHHHHHHHHHHHS---

Nearest PDB structures (foldseek):
  3hdt-assembly1_B  TM=8.357E-01  e=1.636E-10  [Clostridium] symbiosum ATCC 14940
  3fdi-assembly1_A  TM=8.036E-01  e=1.371E-09  Eubacterium ventriosum ATCC 27560
  3fdi-assembly1_B  TM=7.567E-01  e=4.348E-09  Eubacterium ventriosum ATCC 27560
  2h92-assembly3_C  TM=8.311E-01  e=3.645E-08  Staphylococcus aureus
  3r20-assembly1_A  TM=6.825E-01  e=2.382E-08  Mycolicibac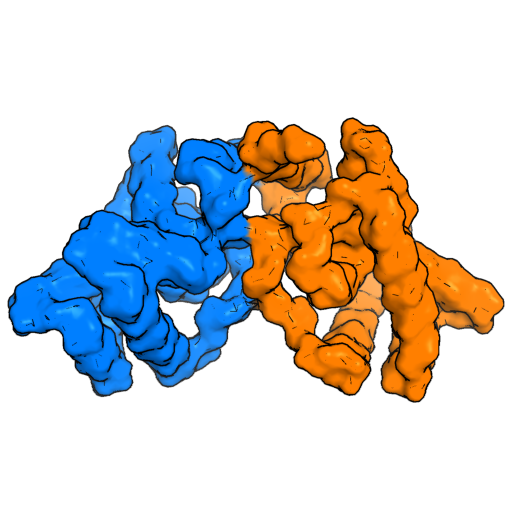terium smegmatis MC2 155

Solvent-accessible surface area (backbone atoms only — not comparable to full-atom values): 18817 Å² total; per-residue (Å²): 88,28,38,29,28,15,41,57,83,55,25,51,34,66,64,48,38,52,52,50,13,63,75,69,72,30,43,76,44,46,48,59,55,52,52,50,50,49,19,53,77,69,73,40,52,68,68,58,42,48,55,48,38,67,75,36,60,64,60,56,46,56,49,51,50,50,52,53,56,48,55,74,67,32,48,27,27,38,24,21,71,57,42,56,68,77,36,57,95,67,46,70,44,29,34,34,27,31,49,57,66,68,58,15,17,49,50,41,9,64,74,72,71,48,52,55,67,57,28,42,51,51,49,54,53,51,49,52,44,48,47,50,39,35,35,73,76,68,69,40,62,82,70,59,55,83,81,44,39,34,32,39,38,42,75,62,38,53,72,69,53,49,47,51,52,51,47,54,52,49,55,53,29,51,70,66,49,66,84,124,86,30,38,30,28,14,40,56,85,55,24,48,33,66,64,48,37,52,52,49,13,62,75,69,72,30,43,75,45,46,48,58,56,52,53,49,51,49,19,52,77,69,73,38,52,67,69,58,43,48,58,49,38,69,76,34,62,63,62,56,46,54,50,49,50,52,51,53,57,51,54,74,68,33,48,26,26,39,25,23,69,56,42,54,67,77,36,57,94,66,46,70,46,30,34,33,28,31,50,57,67,69,59,16,17,49,49,40,10,65,74,71,71,48,52,51,67,58,27,41,51,50,49,53,53,49,51,52,44,49,46,50,40,33,36,73,77,67,69,40,62,84,71,59,56,84,83,44,39,32,35,40,38,41,77,63,39,54,72,68,53,49,47,49,53,52,48,53,52,48,56,55,29,52,69,65,52,67,83,123

Radius of gyration: 21.49 Å; Cα contacts (8 Å, |Δi|>4): 546; chains: 2; bounding box: 49×65×52 Å

Foldseek 3Di:
DEEEEAEAAQQCRQVLLVVVCVVQVAAEAELVVVLCVVCVVVVHHNLVSLVVCLVPVVSVVVSLVVLVVRLVVPRYYYYDHCSLVSCQVPGPAYEYTYEDLQNSLVSCCVVVVHDSVVSSVVRVSNVVSVQSCCCVVPVDGSPDPPRHPYYDHCVVDPSVVVSVVVVVVCVVVVVVVPPD/DEEEEAEAAQQCSQVLLVVVCVVQVAAEAELVVVLCVVCVVVVHHNLVSLVVCLVPVVSVVVSLVVLVVRLVVPRYYYYDHCSLVSCQVPGPAYEYTYEDLQNSLVSCCVVVVHDSVVSSVVRVSNVVSVQSCCCVPPVDGSPDPPRHPYYDHCVVDPSVVVSVVVVVVCVVVVVVPPPD

pLDDT: mean 94.73, std 9.04, range [30.39, 98.75]

Sequence (360 aa):
MILVVSGPSGSGKTTVAKSLSVKYGLRFVSGGQIFREKASSMGMDLLSLNKEAEKDFDIDKVIDKEILNQAKMSNVVIESHIAGWILAGESTVSIYLWAPLDERARRISKRDGISYENALLSILEREQSHYYRFWKYYGIDIQDLSLYDLVINTSKLSPEKVLGLIEYFLDSYIQLSPRKMILVVSGPSGSGKTTVAKSLSVKYGLRFVSGGQIFREKASSMGMDLLSLNKEAEKDFDIDKVIDKEILNQAKMSNVVIESHIAGWILAGESTVSIYLWAPLDERARRISKRDGISYENALLSILEREQSHYYRFWKYYGIDIQDLSLYDLVINTSKLSPEKVLGLIEYFLDSYIQLSPRK

InterPro domains:
  IPR011892 Cytidylate kinase, archaeal-type [MF_00239] (1-174)
  IPR011892 Cytidylate kinase, archaeal-type [TIGR02173] (1-170)
  IPR011994 Cytidylate kinase domain [cd02020] (2-155)
  IPR027417 P-loop containing nucleoside triphosphate hydrolase [G3DSA:3.40.50.300] (1-173)
  IPR027417 P-loop containing nucleoside triphosphate hydrolase [SSF52540] (1-175)